Protein AF-A0A197JIH0-F1 (afdb_monomer_lite)

Radius of gyration: 22.2 Å; chains: 1; bounding box: 89×48×43 Å

Foldseek 3Di:
DDDDDDDPDDDPPPPDFAWDWAWEAEPDPPHTDTDTAGQQQFQQNVVVRCVVVVRQPDVVDPSHDPAKFKWKAFPVVRDIDTAARRHRVVLLVVLDDPPTPIHTYIYGDPCSVLRYPVNLDQCLDPVPDRNADFQWAWKWKPQAVQDIFIWTWTDDLVDIDTHHDGDGRPDPLKDKDADSHHQVVDPCSRRPGMMMIGDPDNVSSVSNVSNVSSSVVSNVVVVVVPPPDD

Structure (mmCIF, N/CA/C/O backbone):
data_AF-A0A197JIH0-F1
#
_entry.id   AF-A0A197JIH0-F1
#
loop_
_atom_site.group_PDB
_atom_site.id
_atom_site.type_symbol
_atom_site.label_atom_id
_atom_site.label_alt_id
_atom_site.label_comp_id
_atom_site.label_asym_id
_atom_site.label_entity_id
_atom_site.label_seq_id
_atom_site.pdbx_PDB_ins_code
_atom_site.Cartn_x
_atom_site.Cartn_y
_atom_site.Cartn_z
_atom_site.occupancy
_atom_site.B_iso_or_equiv
_atom_site.auth_seq_id
_atom_site.auth_comp_id
_atom_site.auth_asym_id
_atom_site.auth_atom_id
_atom_site.pdbx_PDB_model_num
ATOM 1 N N . MET A 1 1 ? -69.382 -23.945 10.040 1.00 39.28 1 MET A N 1
ATOM 2 C CA . MET A 1 1 ? -68.451 -23.090 9.271 1.00 39.28 1 MET A CA 1
ATOM 3 C C . MET A 1 1 ? -68.391 -21.755 10.000 1.00 39.28 1 MET A C 1
ATOM 5 O O . MET A 1 1 ? -69.452 -21.188 10.180 1.00 39.28 1 MET A O 1
ATOM 9 N N . SER A 1 2 ? -67.311 -21.200 10.535 1.00 40.97 2 SER A N 1
ATOM 10 C CA . SER A 1 2 ? -65.899 -21.559 10.725 1.00 40.97 2 SER A CA 1
ATOM 11 C C . SER A 1 2 ? -65.361 -20.553 11.769 1.00 40.97 2 SER A C 1
ATOM 13 O O . SER A 1 2 ? -65.839 -19.418 11.756 1.00 40.97 2 SER A O 1
ATOM 15 N N . PRO A 1 3 ? -64.395 -20.878 12.647 1.00 44.81 3 PRO A N 1
ATOM 16 C CA . PRO A 1 3 ? -63.709 -19.865 13.440 1.00 44.81 3 PRO A CA 1
ATOM 17 C C . PRO A 1 3 ? -62.508 -19.309 12.662 1.00 44.81 3 PRO A C 1
ATOM 19 O O . PRO A 1 3 ? -61.709 -20.056 12.097 1.00 44.81 3 PRO A O 1
ATOM 22 N N . THR A 1 4 ? -62.397 -17.986 12.619 1.00 46.03 4 THR A N 1
ATOM 23 C CA . THR A 1 4 ? -61.289 -17.228 12.033 1.00 46.03 4 THR A CA 1
ATOM 24 C C . THR A 1 4 ? -60.029 -17.380 12.885 1.00 46.03 4 THR A C 1
ATOM 26 O O . THR A 1 4 ? -59.914 -16.803 13.964 1.00 46.03 4 THR A O 1
ATOM 29 N N . GLY A 1 5 ? -59.071 -18.167 12.393 1.00 40.78 5 GLY A N 1
ATOM 30 C CA . GLY A 1 5 ? -57.722 -18.237 12.947 1.00 40.78 5 GLY A CA 1
ATOM 31 C C . GLY A 1 5 ? -56.914 -17.004 12.549 1.00 40.78 5 GLY A C 1
ATOM 32 O O . GLY A 1 5 ? -56.698 -16.754 11.366 1.00 40.78 5 GLY A O 1
ATOM 33 N N . VAL A 1 6 ? -56.467 -16.238 13.541 1.00 47.00 6 VAL A N 1
ATOM 34 C CA . VAL A 1 6 ? -55.436 -15.211 13.375 1.00 47.00 6 VAL A CA 1
ATOM 35 C C . VAL A 1 6 ? -54.084 -15.921 13.400 1.00 47.00 6 VAL A C 1
ATOM 37 O O . VAL A 1 6 ? -53.666 -16.430 14.437 1.00 47.00 6 VAL A O 1
ATOM 40 N N . THR A 1 7 ? -53.406 -15.981 12.257 1.00 46.16 7 THR A N 1
ATOM 41 C CA . THR A 1 7 ? -52.017 -16.446 12.177 1.00 46.16 7 THR A CA 1
ATOM 42 C C . THR A 1 7 ? -51.104 -15.355 12.750 1.00 46.16 7 THR A C 1
ATOM 44 O O . THR A 1 7 ? -51.171 -14.221 12.269 1.00 46.16 7 THR A O 1
ATOM 47 N N . PRO A 1 8 ? -50.240 -15.630 13.745 1.00 43.84 8 PRO A N 1
ATOM 48 C CA . PRO A 1 8 ? -49.256 -14.653 14.187 1.00 43.84 8 PRO A CA 1
ATOM 49 C C . PRO A 1 8 ? -48.245 -14.430 13.061 1.00 43.84 8 PRO A C 1
ATOM 51 O O . PRO A 1 8 ? -47.653 -15.384 12.552 1.00 43.84 8 PRO A O 1
ATOM 54 N N . GLY A 1 9 ? -48.067 -13.170 12.665 1.00 40.62 9 GLY A N 1
ATOM 55 C CA . GLY A 1 9 ? -47.043 -12.771 11.709 1.00 40.62 9 GLY A CA 1
ATOM 56 C C . GLY A 1 9 ? -45.668 -13.234 12.181 1.00 40.62 9 GLY A C 1
ATOM 57 O O . GLY A 1 9 ? -45.265 -12.962 13.312 1.00 40.62 9 GLY A O 1
ATOM 58 N N . ALA A 1 10 ? -44.959 -13.948 11.309 1.00 44.03 10 ALA A N 1
ATOM 59 C CA . ALA A 1 10 ? -43.568 -14.304 11.517 1.00 44.03 10 ALA A CA 1
ATOM 60 C C . ALA A 1 10 ? -42.756 -13.013 11.687 1.00 44.03 10 ALA A C 1
ATOM 62 O O . ALA A 1 10 ? -42.565 -12.251 10.738 1.00 44.03 10 ALA A O 1
ATOM 63 N N . ALA A 1 11 ? -42.309 -12.750 12.914 1.00 45.81 11 ALA A N 1
ATOM 64 C CA . ALA A 1 11 ? -41.328 -11.717 13.184 1.00 45.81 11 ALA A CA 1
ATOM 65 C C . ALA A 1 11 ? -40.059 -12.072 12.402 1.00 45.81 11 ALA A C 1
ATOM 67 O O . ALA A 1 11 ? -39.398 -13.072 12.685 1.00 45.81 11 ALA A O 1
ATOM 68 N N . ASN A 1 12 ? -39.756 -11.267 11.388 1.00 43.69 12 ASN A N 1
ATOM 69 C CA . ASN A 1 12 ? -38.539 -11.376 10.605 1.00 43.69 12 ASN A CA 1
ATOM 70 C C . ASN A 1 12 ? -37.370 -11.010 11.535 1.00 43.69 12 ASN A C 1
ATOM 72 O O . ASN A 1 12 ? -37.078 -9.832 11.745 1.00 43.69 12 ASN A O 1
ATOM 76 N N . GLN A 1 13 ? -36.767 -12.007 12.186 1.00 42.56 13 GLN A N 1
ATOM 77 C CA . GLN A 1 13 ? -35.567 -11.809 12.991 1.00 42.56 13 GLN A CA 1
ATOM 78 C C . GLN A 1 13 ? -34.431 -11.448 12.034 1.00 42.56 13 GLN A C 1
ATOM 80 O O . GLN A 1 13 ? -33.848 -12.315 11.387 1.00 42.56 13 GLN A O 1
ATOM 85 N N . ALA A 1 14 ? -34.133 -10.153 11.920 1.00 53.03 14 ALA A N 1
ATOM 86 C CA . ALA A 1 14 ? -32.902 -9.696 11.301 1.00 53.03 14 ALA A CA 1
ATOM 87 C C . ALA A 1 14 ? -31.741 -10.321 12.085 1.00 53.03 14 ALA A C 1
ATOM 89 O O . ALA A 1 14 ? -31.535 -10.004 13.256 1.00 53.03 14 ALA A O 1
ATOM 90 N N . ALA A 1 15 ? -31.035 -11.268 11.468 1.00 57.59 15 ALA A N 1
ATOM 91 C CA . ALA A 1 15 ? -29.896 -11.921 12.090 1.00 57.59 15 ALA A CA 1
ATOM 92 C C . ALA A 1 15 ? -28.874 -10.854 12.507 1.00 57.59 15 ALA A C 1
ATOM 94 O O . ALA A 1 15 ? -28.354 -10.122 11.663 1.00 57.59 15 ALA A O 1
ATOM 95 N N . THR A 1 16 ? -28.593 -10.751 13.807 1.00 61.97 16 THR A N 1
ATOM 96 C CA . THR A 1 16 ? -27.573 -9.842 14.334 1.00 61.97 16 THR A CA 1
ATOM 97 C C . THR A 1 16 ? -26.223 -10.230 13.737 1.00 61.97 16 THR A C 1
ATOM 99 O O . THR A 1 16 ? -25.640 -11.251 14.105 1.00 61.97 16 THR A O 1
ATOM 102 N N . GLN A 1 17 ? -25.726 -9.443 12.781 1.00 72.31 17 GLN A N 1
ATOM 103 C CA . GLN A 1 17 ? -24.418 -9.679 12.179 1.00 72.31 17 GLN A CA 1
ATOM 104 C C . GLN A 1 17 ? -23.330 -9.568 13.251 1.00 72.31 17 GLN A C 1
ATOM 106 O O . GLN A 1 17 ? -23.220 -8.563 13.955 1.00 72.31 17 GLN A O 1
ATOM 111 N N . ARG A 1 18 ? -22.510 -10.615 13.379 1.00 86.12 18 ARG A N 1
ATOM 112 C CA . ARG A 1 18 ? -21.391 -10.640 14.323 1.00 86.12 18 ARG A CA 1
ATOM 113 C C . ARG A 1 18 ? -20.317 -9.652 13.872 1.00 86.12 18 ARG A C 1
ATOM 115 O O . ARG A 1 18 ? -19.746 -9.811 12.796 1.00 86.12 18 ARG A O 1
ATOM 122 N N . LEU A 1 19 ? -20.019 -8.675 14.724 1.00 93.88 19 LEU A N 1
ATOM 123 C CA . LEU A 1 19 ? -18.910 -7.748 14.523 1.00 93.88 19 LEU A CA 1
ATOM 124 C C . LEU A 1 19 ? -17.578 -8.401 14.917 1.00 93.88 19 LEU A C 1
ATOM 126 O O . LEU A 1 19 ? -17.506 -9.166 15.883 1.00 93.88 19 LEU A O 1
ATOM 130 N N . VAL A 1 20 ? -16.519 -8.070 14.184 1.00 95.81 20 VAL A N 1
ATOM 131 C CA . VAL A 1 20 ? -15.152 -8.546 14.413 1.00 95.81 20 VAL A CA 1
ATOM 132 C C . VAL A 1 20 ? -14.297 -7.388 14.921 1.00 95.81 20 VAL A C 1
ATOM 134 O O . VAL A 1 20 ? -14.006 -6.442 14.186 1.00 95.81 20 VAL A O 1
ATOM 137 N N . ALA A 1 21 ? -13.885 -7.459 16.187 1.00 96.75 21 ALA A N 1
ATOM 138 C CA . ALA A 1 21 ? -12.964 -6.489 16.769 1.00 96.75 21 ALA A CA 1
ATOM 139 C C . ALA A 1 21 ? -11.577 -6.628 16.123 1.00 96.75 21 ALA A C 1
ATOM 141 O O . ALA A 1 21 ? -10.951 -7.683 16.201 1.00 96.75 21 ALA A O 1
ATOM 142 N N . THR A 1 22 ? -11.102 -5.559 15.492 1.00 96.75 22 THR A N 1
ATOM 143 C CA . THR A 1 22 ? -9.870 -5.542 14.695 1.00 96.75 22 THR A CA 1
ATOM 144 C C . THR A 1 22 ? -8.997 -4.369 15.110 1.00 96.75 22 THR A C 1
ATOM 146 O O . THR A 1 22 ? -9.483 -3.248 15.257 1.00 96.75 22 THR A O 1
ATOM 149 N N . ARG A 1 23 ? -7.697 -4.612 15.305 1.00 97.25 23 ARG A N 1
ATOM 150 C CA . ARG A 1 23 ? -6.720 -3.555 15.596 1.00 97.25 23 ARG A CA 1
ATOM 151 C C . ARG A 1 23 ? -6.246 -2.918 14.295 1.00 97.25 23 ARG A C 1
ATOM 153 O O . ARG A 1 23 ? -5.810 -3.629 13.394 1.00 97.25 23 ARG A O 1
ATOM 160 N N . ILE A 1 24 ? -6.294 -1.591 14.231 1.00 98.06 24 ILE A N 1
ATOM 161 C CA . ILE A 1 24 ? -5.665 -0.805 13.170 1.00 98.06 24 ILE A CA 1
ATOM 162 C C . ILE A 1 24 ? -4.630 0.111 13.816 1.00 98.06 24 ILE A C 1
ATOM 164 O O . ILE A 1 24 ? -4.953 0.927 14.683 1.00 98.06 24 ILE A O 1
ATOM 168 N N . TYR A 1 25 ? -3.384 -0.069 13.401 1.00 97.38 25 TYR A N 1
ATOM 169 C CA . TYR A 1 25 ? -2.215 0.641 13.900 1.00 97.38 25 TYR A CA 1
ATOM 170 C C . TYR A 1 25 ? -2.129 2.047 13.301 1.00 97.38 25 TYR A C 1
ATOM 172 O O . TYR A 1 25 ? -2.531 2.242 12.160 1.00 97.38 25 TYR A O 1
ATOM 180 N N . ILE A 1 26 ? -1.631 3.036 14.042 1.00 95.00 26 ILE A N 1
ATOM 181 C CA . ILE A 1 26 ? -1.607 4.447 13.632 1.00 95.00 26 ILE A CA 1
ATOM 182 C C . ILE A 1 26 ? -0.159 4.887 13.413 1.00 95.00 26 ILE A C 1
ATOM 184 O O . ILE A 1 26 ? 0.615 4.974 14.363 1.00 95.00 26 ILE A O 1
ATOM 188 N N . GLN A 1 27 ? 0.195 5.179 12.156 1.00 89.69 27 GLN A N 1
ATOM 189 C CA . GLN A 1 27 ? 1.530 5.544 11.640 1.00 89.69 27 GLN A CA 1
ATOM 190 C C . GLN A 1 27 ? 2.637 4.492 11.827 1.00 89.69 27 GLN A C 1
ATOM 192 O O . GLN A 1 27 ? 3.423 4.263 10.911 1.00 89.69 27 GLN A O 1
ATOM 197 N N . THR A 1 28 ? 2.698 3.860 12.994 1.00 86.19 28 THR A N 1
ATOM 198 C CA . THR A 1 28 ? 3.703 2.890 13.433 1.00 86.19 28 THR A CA 1
ATOM 199 C C . THR A 1 28 ? 3.016 1.636 13.964 1.00 86.19 28 THR A C 1
ATOM 201 O O . THR A 1 28 ? 1.817 1.647 14.219 1.00 86.19 28 THR A O 1
ATOM 204 N N . GLU A 1 29 ? 3.770 0.567 14.205 1.00 85.31 29 GLU A N 1
ATOM 205 C CA . GLU A 1 29 ? 3.251 -0.693 14.762 1.00 85.31 29 GLU A CA 1
ATOM 206 C C . GLU A 1 29 ? 3.031 -0.660 16.292 1.00 85.31 29 GLU A C 1
ATOM 208 O O . GLU A 1 29 ? 2.887 -1.711 16.916 1.00 85.31 29 GLU A O 1
ATOM 213 N N . ILE A 1 30 ? 3.031 0.526 16.915 1.00 87.25 30 ILE A N 1
ATOM 214 C CA . ILE A 1 30 ? 2.984 0.690 18.378 1.00 87.25 30 ILE A CA 1
ATOM 215 C C . ILE A 1 30 ? 1.601 1.158 18.838 1.00 87.25 30 ILE A C 1
ATOM 217 O O . ILE A 1 30 ? 0.953 0.479 19.633 1.00 87.25 30 ILE A O 1
ATOM 221 N N . ASP A 1 31 ? 1.148 2.313 18.348 1.00 92.81 31 ASP A N 1
ATOM 222 C CA . ASP A 1 31 ? -0.168 2.858 18.689 1.00 92.81 31 ASP A CA 1
ATOM 223 C C . ASP A 1 31 ? -1.239 2.246 17.783 1.00 92.81 31 ASP A C 1
ATOM 225 O O . ASP A 1 31 ? -1.023 2.067 16.585 1.00 92.81 31 ASP A O 1
ATOM 229 N N . PHE A 1 32 ? -2.400 1.914 18.341 1.00 96.62 32 PHE A N 1
ATOM 230 C CA . PHE A 1 32 ? -3.515 1.357 17.584 1.00 96.62 32 PHE A CA 1
ATOM 231 C C . PHE A 1 32 ? -4.858 1.744 18.194 1.00 96.62 32 PHE A C 1
ATOM 233 O O . PHE A 1 32 ? -5.004 1.950 19.400 1.00 96.62 32 PHE A O 1
ATOM 240 N N . LYS A 1 33 ? -5.892 1.751 17.353 1.00 96.81 33 LYS A N 1
ATOM 241 C CA . LYS A 1 33 ? -7.288 1.747 17.798 1.00 96.81 33 LYS A CA 1
ATOM 242 C C . LYS A 1 33 ? -7.930 0.422 17.408 1.00 96.81 33 LYS A C 1
ATOM 244 O O . LYS A 1 33 ? -7.637 -0.144 16.357 1.00 96.81 33 LYS A O 1
ATOM 249 N N . SER A 1 34 ? -8.806 -0.085 18.269 1.00 97.12 34 SER A N 1
ATOM 250 C CA . SER A 1 34 ? -9.644 -1.240 17.933 1.00 97.12 34 SER A CA 1
ATOM 251 C C . SER A 1 34 ? -10.947 -0.746 17.322 1.00 97.12 34 SER A C 1
ATOM 253 O O . SER A 1 34 ? -11.591 0.118 17.909 1.00 97.12 34 SER A O 1
ATOM 255 N N . VAL A 1 35 ? -11.336 -1.283 16.172 1.00 97.44 35 VAL A N 1
ATOM 256 C CA . VAL A 1 35 ? -12.606 -0.997 15.489 1.00 97.44 35 VAL A CA 1
ATOM 257 C C . VAL A 1 35 ? -13.432 -2.277 15.382 1.00 97.44 35 VAL A C 1
ATOM 259 O O . VAL A 1 35 ? -12.874 -3.372 15.363 1.00 97.44 35 VAL A O 1
ATOM 262 N N . ASN A 1 36 ? -14.757 -2.157 15.338 1.00 97.44 36 ASN A N 1
ATOM 263 C CA . ASN A 1 36 ? -15.659 -3.304 15.227 1.00 97.44 36 ASN A CA 1
ATOM 264 C C . ASN A 1 36 ? -16.162 -3.397 13.787 1.00 97.44 36 ASN A C 1
ATOM 266 O O . ASN A 1 36 ? -17.006 -2.605 13.382 1.00 97.44 36 ASN A O 1
ATOM 270 N N . LEU A 1 37 ? -15.629 -4.349 13.025 1.00 97.56 37 LEU A N 1
ATOM 271 C CA . LEU A 1 37 ? -15.927 -4.499 11.604 1.00 97.56 37 LEU A CA 1
ATOM 272 C C . LEU A 1 37 ? -17.118 -5.434 11.393 1.00 97.56 37 LEU A C 1
ATOM 274 O O . LEU A 1 37 ? -17.128 -6.559 11.896 1.00 97.56 37 LEU A O 1
ATOM 278 N N . ALA A 1 38 ? -18.104 -4.985 10.625 1.00 96.81 38 ALA A N 1
ATOM 279 C CA . ALA A 1 38 ? -19.124 -5.848 10.047 1.00 96.81 38 ALA A CA 1
ATOM 280 C C . ALA A 1 38 ? -18.541 -6.632 8.851 1.00 96.81 38 ALA A C 1
ATOM 282 O O . ALA A 1 38 ? -17.513 -6.227 8.297 1.00 96.81 38 ALA A O 1
ATOM 283 N N . PRO A 1 39 ? -19.183 -7.731 8.404 1.00 95.56 39 PRO A N 1
ATOM 284 C CA . PRO A 1 39 ? -18.715 -8.531 7.266 1.00 95.56 39 PRO A CA 1
ATOM 285 C C . PRO A 1 39 ? -18.441 -7.744 5.977 1.00 95.56 39 PRO A C 1
ATOM 287 O O . PRO A 1 39 ? -17.606 -8.165 5.188 1.00 95.56 39 PRO A O 1
ATOM 290 N N . ASN A 1 40 ? -19.126 -6.617 5.774 1.00 95.56 40 ASN A N 1
ATOM 291 C CA . ASN A 1 40 ? -19.002 -5.734 4.615 1.00 95.56 40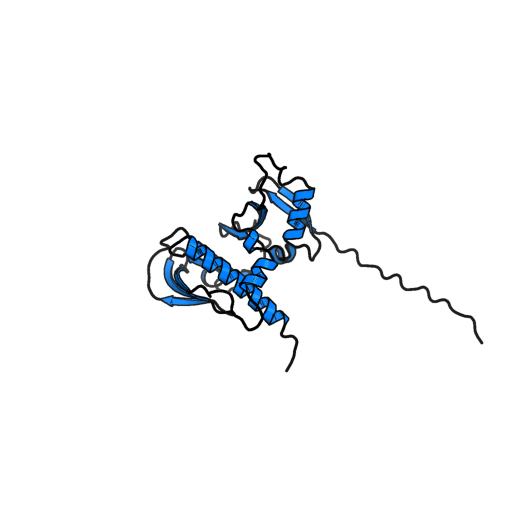 ASN A CA 1
ATOM 292 C C . ASN A 1 40 ? -18.315 -4.392 4.932 1.00 95.56 40 ASN A C 1
ATOM 294 O O . ASN A 1 40 ? -18.340 -3.504 4.084 1.00 95.56 40 ASN A O 1
ATOM 298 N N . SER A 1 41 ? -17.730 -4.217 6.124 1.00 97.69 41 SER A N 1
ATOM 299 C CA . SER A 1 41 ? -17.046 -2.969 6.475 1.00 97.69 41 SER A CA 1
ATOM 300 C C . SER A 1 41 ? -15.853 -2.721 5.557 1.00 97.69 41 SER A C 1
ATOM 302 O O . SER A 1 41 ? -14.915 -3.523 5.471 1.00 97.69 41 SER A O 1
ATOM 304 N N . THR A 1 42 ? -15.903 -1.580 4.886 1.00 98.38 42 THR A N 1
ATOM 305 C CA . THR A 1 42 ? -14.901 -1.126 3.932 1.00 98.38 42 THR A CA 1
ATOM 306 C C . THR A 1 42 ? -13.744 -0.399 4.619 1.00 98.38 42 THR A C 1
ATOM 308 O O . THR A 1 42 ? -13.798 -0.064 5.807 1.00 98.38 42 THR A O 1
ATOM 311 N N . ALA A 1 43 ? -12.680 -0.122 3.865 1.00 98.06 43 ALA A N 1
ATOM 312 C CA . ALA A 1 43 ? -11.588 0.726 4.326 1.00 98.06 43 ALA A CA 1
ATOM 313 C C . ALA A 1 43 ? -12.074 2.136 4.706 1.00 98.06 43 ALA A C 1
ATOM 315 O O . ALA A 1 43 ? -11.602 2.697 5.696 1.00 98.06 43 ALA A O 1
ATOM 316 N N . LEU A 1 44 ? -13.043 2.692 3.970 1.00 97.44 44 LEU A N 1
ATOM 317 C CA . LEU A 1 44 ? -13.627 3.993 4.290 1.00 97.44 44 LEU A CA 1
ATOM 318 C C . LEU A 1 44 ? -14.416 3.964 5.607 1.00 97.44 44 LEU A C 1
ATOM 320 O O . LEU A 1 44 ? -14.242 4.858 6.434 1.00 97.44 44 LEU A O 1
ATOM 324 N N . ASP A 1 45 ? -15.210 2.916 5.846 1.00 98.12 45 ASP A N 1
ATOM 325 C CA . ASP A 1 45 ? -15.948 2.761 7.109 1.00 98.12 45 ASP A CA 1
ATOM 326 C C . ASP A 1 45 ? -14.991 2.723 8.303 1.00 98.12 45 ASP A C 1
ATOM 328 O O . ASP A 1 45 ? -15.195 3.400 9.310 1.00 98.12 45 ASP A O 1
ATOM 332 N N . ALA A 1 46 ? -13.898 1.969 8.179 1.00 98.06 46 ALA A N 1
ATOM 333 C CA . ALA A 1 46 ? -12.893 1.896 9.226 1.00 98.06 46 ALA A CA 1
ATOM 334 C C . ALA A 1 46 ? -12.163 3.230 9.442 1.00 98.06 46 ALA A C 1
ATOM 336 O O . ALA A 1 46 ? -11.886 3.571 10.590 1.00 98.06 46 ALA A O 1
ATOM 337 N N . LEU A 1 47 ? -11.890 4.015 8.390 1.00 96.94 47 LEU A N 1
ATOM 338 C CA . LEU A 1 47 ? -11.349 5.373 8.541 1.00 96.94 47 LEU A CA 1
ATOM 339 C C . LEU A 1 47 ? -12.295 6.268 9.355 1.00 96.94 47 LEU A C 1
ATOM 341 O O . LEU A 1 47 ? -11.829 6.981 10.244 1.00 96.94 47 LEU A O 1
ATOM 345 N N . HIS A 1 48 ? -13.607 6.199 9.115 1.00 96.62 48 HIS A N 1
ATOM 346 C CA . HIS A 1 48 ? -14.589 6.938 9.914 1.00 96.62 48 HIS A CA 1
ATOM 347 C C . HIS A 1 48 ? -14.610 6.467 11.375 1.00 96.62 48 HIS A C 1
ATOM 349 O O . HIS A 1 48 ? -14.529 7.294 12.281 1.00 96.62 48 HIS A O 1
ATOM 355 N N . MET A 1 49 ? -14.592 5.153 11.624 1.00 97.69 49 MET A N 1
ATOM 356 C CA . MET A 1 49 ? -14.514 4.610 12.990 1.00 97.69 49 MET A CA 1
ATOM 357 C C . MET A 1 49 ? -13.236 5.045 13.725 1.00 97.69 49 MET A C 1
ATOM 359 O O . MET A 1 49 ? -13.246 5.237 14.941 1.00 97.69 49 MET A O 1
ATOM 363 N N . LEU A 1 50 ? -12.112 5.180 13.014 1.00 96.56 50 LEU A N 1
ATOM 364 C CA . LEU A 1 50 ? -10.863 5.699 13.574 1.00 96.56 50 LEU A CA 1
ATOM 365 C C . LEU A 1 50 ? -10.966 7.191 13.908 1.00 96.56 50 LEU A C 1
ATOM 367 O O . LEU A 1 50 ? -10.527 7.601 14.987 1.00 96.56 50 LEU A O 1
ATOM 371 N N . GLN A 1 51 ? -11.580 7.982 13.025 1.00 93.88 51 GLN A N 1
ATOM 372 C CA . GLN A 1 51 ? -11.841 9.404 13.253 1.00 93.88 51 GLN A CA 1
ATOM 373 C C . GLN A 1 51 ? -12.728 9.618 14.488 1.00 93.88 51 GLN A C 1
ATOM 375 O O . GLN A 1 51 ? -12.377 10.411 15.360 1.00 93.88 51 GLN A O 1
ATOM 380 N N . GLU A 1 52 ? -13.823 8.864 14.620 1.00 94.12 52 GLU A N 1
ATOM 381 C CA . GLU A 1 52 ? -14.723 8.897 15.787 1.00 94.12 52 GLU A CA 1
ATOM 382 C C . GLU A 1 52 ? -14.006 8.544 17.099 1.00 94.12 52 GLU A C 1
ATOM 384 O O . GLU A 1 52 ? -14.372 9.016 18.173 1.00 94.12 52 GLU A O 1
ATOM 389 N N . ARG A 1 53 ? -12.941 7.739 17.017 1.00 93.94 53 ARG A N 1
ATOM 390 C CA . ARG A 1 53 ? -12.083 7.356 18.151 1.00 93.94 53 ARG A CA 1
ATOM 391 C C . ARG A 1 53 ? -10.910 8.315 18.379 1.00 93.94 53 ARG A C 1
ATOM 393 O O . ARG A 1 53 ? -10.003 7.987 19.152 1.00 93.94 53 ARG A O 1
ATOM 400 N N . GLY A 1 54 ? -10.902 9.467 17.707 1.00 91.44 54 GLY A N 1
ATOM 401 C CA . GLY A 1 54 ? -9.897 10.516 17.870 1.00 91.44 54 GLY A CA 1
ATOM 402 C C . GLY A 1 54 ? -8.502 10.125 17.379 1.00 91.44 54 GLY A C 1
ATOM 403 O O . GLY A 1 54 ? -7.511 10.574 17.950 1.00 91.44 54 GLY A O 1
ATOM 404 N N . ALA A 1 55 ? -8.393 9.259 16.366 1.00 91.56 55 ALA A N 1
ATOM 405 C CA . ALA A 1 55 ? -7.097 8.772 15.888 1.00 91.56 55 ALA A CA 1
ATOM 406 C C . ALA A 1 55 ? -6.254 9.829 15.144 1.00 91.56 55 ALA A C 1
ATOM 408 O O . ALA A 1 55 ? -5.038 9.673 15.065 1.00 91.56 55 ALA A O 1
ATOM 409 N N . PHE A 1 56 ? -6.870 10.880 14.588 1.00 90.38 56 PHE A N 1
ATOM 410 C CA . PHE A 1 56 ? -6.246 11.729 13.559 1.00 90.38 56 PHE A CA 1
ATOM 411 C C . PHE A 1 56 ? -5.917 13.162 13.997 1.00 90.38 56 PHE A C 1
ATOM 413 O O . PHE A 1 56 ? -5.517 13.965 13.160 1.00 90.38 56 PHE A O 1
ATOM 420 N N . GLY A 1 57 ? -6.060 13.497 15.283 1.00 83.00 57 GLY A N 1
ATOM 421 C CA . GLY A 1 57 ? -5.904 14.879 15.753 1.00 83.00 57 GLY A CA 1
ATOM 422 C C . GLY A 1 57 ? -6.957 15.829 15.161 1.00 83.00 57 GLY A C 1
ATOM 423 O O . GLY A 1 57 ? -7.821 15.430 14.379 1.00 83.00 57 GLY A O 1
ATOM 424 N N . GLN A 1 58 ? -6.918 17.101 15.554 1.00 84.56 58 GLN A N 1
ATOM 425 C CA . GLN A 1 58 ? -7.782 18.152 14.995 1.00 84.56 58 GLN A CA 1
ATOM 426 C C . GLN A 1 58 ? -6.967 19.115 14.121 1.00 84.56 58 GLN A C 1
ATOM 428 O O . GLN A 1 58 ? -5.755 19.199 14.316 1.00 84.56 58 GLN A O 1
ATOM 433 N N . PRO A 1 59 ? -7.581 19.868 13.187 1.00 82.62 59 PRO A N 1
ATOM 434 C CA . PRO A 1 59 ? -6.871 20.901 12.434 1.00 82.62 59 PRO A CA 1
ATOM 435 C C . PRO A 1 59 ? -6.065 21.826 13.363 1.00 82.62 59 PRO A C 1
ATOM 437 O O . PRO A 1 59 ? -6.619 22.415 14.287 1.00 82.62 59 PRO A O 1
ATOM 440 N N . GLY A 1 60 ? -4.753 21.921 13.130 1.00 79.75 60 GLY A N 1
ATOM 441 C CA . GLY A 1 60 ? -3.808 22.639 13.999 1.00 79.75 60 GLY A CA 1
ATOM 442 C C . GLY A 1 60 ? -2.958 21.741 14.910 1.00 79.75 60 GLY A C 1
ATOM 443 O O . GLY A 1 60 ? -1.934 22.197 15.412 1.00 79.75 60 GLY A O 1
ATOM 444 N N . ASP A 1 61 ? -3.319 20.466 15.079 1.00 81.19 61 ASP A N 1
ATOM 445 C CA . ASP A 1 61 ? -2.460 19.436 15.677 1.00 81.19 61 ASP A CA 1
ATOM 446 C C . ASP A 1 61 ? -1.402 18.977 14.657 1.00 81.19 61 ASP A C 1
ATOM 448 O O . ASP A 1 61 ? -1.706 18.770 13.482 1.00 81.19 61 ASP A O 1
ATOM 452 N N . GLY A 1 62 ? -0.164 18.746 15.100 1.00 76.00 62 GLY A N 1
ATOM 453 C CA . GLY A 1 62 ? 0.892 18.151 14.272 1.00 76.00 62 GLY A CA 1
ATOM 454 C C . GLY A 1 62 ? 0.587 16.719 13.811 1.00 76.00 62 GLY A C 1
ATOM 455 O O . GLY A 1 62 ? 1.230 16.229 12.887 1.00 76.00 62 GLY A O 1
ATOM 456 N N . ARG A 1 63 ? -0.394 16.048 14.429 1.00 73.00 63 ARG A N 1
ATOM 457 C CA . ARG A 1 63 ? -0.911 14.738 13.997 1.00 73.00 63 ARG A CA 1
ATOM 458 C C . ARG A 1 63 ? -1.991 14.831 12.918 1.00 73.00 63 ARG A C 1
ATOM 460 O O . ARG A 1 63 ? -2.358 13.799 12.363 1.00 73.00 63 ARG A O 1
ATOM 467 N N . TYR A 1 64 ? -2.515 16.022 12.626 1.00 82.12 64 TYR A N 1
ATOM 468 C CA . TYR A 1 64 ? -3.579 16.183 11.644 1.00 82.12 64 TYR A CA 1
ATOM 469 C C . TYR A 1 64 ? -3.069 16.015 10.215 1.00 82.12 64 TYR A C 1
ATOM 471 O O . TYR A 1 64 ? -2.132 16.680 9.774 1.00 82.12 64 TYR A O 1
ATOM 479 N N . HIS A 1 65 ? -3.750 15.151 9.467 1.00 81.69 65 HIS A N 1
ATOM 480 C CA . HIS A 1 65 ? -3.551 14.970 8.037 1.00 81.69 65 HIS A CA 1
ATOM 481 C C . HIS A 1 65 ? -4.910 14.844 7.349 1.00 81.69 65 HIS A C 1
ATOM 483 O O . HIS A 1 65 ? -5.822 14.203 7.863 1.00 81.69 65 HIS A O 1
ATOM 489 N N . ASP A 1 66 ? -5.030 15.405 6.150 1.00 85.00 66 ASP A N 1
ATOM 490 C CA . ASP A 1 66 ? -6.232 15.337 5.309 1.00 85.00 66 ASP A CA 1
ATOM 491 C C . ASP A 1 66 ? -6.299 14.053 4.457 1.00 85.00 66 ASP A C 1
ATOM 493 O O . ASP A 1 66 ? -7.261 13.829 3.726 1.00 85.00 66 ASP A O 1
ATOM 497 N N . ARG A 1 67 ? -5.266 13.201 4.529 1.00 91.38 67 ARG A N 1
ATOM 498 C CA . ARG A 1 67 ? -5.046 12.062 3.618 1.00 91.38 67 ARG A CA 1
ATOM 499 C C . ARG A 1 67 ? -4.739 10.743 4.323 1.00 91.38 67 ARG A C 1
ATOM 501 O O . ARG A 1 67 ? -3.913 9.949 3.862 1.00 91.38 67 ARG A O 1
ATOM 508 N N . TRP A 1 68 ? -5.389 10.499 5.454 1.00 95.31 68 TRP A N 1
ATOM 509 C CA . TRP A 1 68 ? -5.301 9.210 6.134 1.00 95.31 68 TRP A CA 1
ATOM 510 C C . TRP A 1 68 ? -5.798 8.072 5.243 1.00 95.31 68 TRP A C 1
ATOM 512 O O . TRP A 1 68 ? -6.820 8.177 4.564 1.00 95.31 68 TRP A O 1
ATOM 522 N N . THR A 1 69 ? -5.023 6.993 5.222 1.00 97.31 69 THR A N 1
ATOM 523 C CA . THR A 1 69 ? -5.238 5.829 4.364 1.00 97.31 69 THR A CA 1
ATOM 524 C C . THR A 1 69 ? -4.908 4.572 5.145 1.00 97.31 69 THR A C 1
ATOM 526 O O . THR A 1 69 ? -3.890 4.532 5.837 1.00 97.31 69 THR A O 1
ATOM 529 N N . ILE A 1 70 ? -5.738 3.539 5.017 1.00 98.12 70 ILE A N 1
ATOM 530 C CA . ILE A 1 70 ? -5.451 2.216 5.575 1.00 98.12 70 ILE A CA 1
ATOM 531 C C . ILE A 1 70 ? -4.546 1.466 4.603 1.00 98.12 70 ILE A C 1
ATOM 533 O O . ILE A 1 70 ? -4.803 1.434 3.404 1.00 98.12 70 ILE A O 1
ATOM 537 N N . PHE A 1 71 ? -3.499 0.851 5.130 1.00 97.75 71 PHE A N 1
ATOM 538 C CA . PHE A 1 71 ? -2.574 -0.015 4.425 1.00 97.75 71 PHE A CA 1
ATOM 539 C C . PHE A 1 71 ? -2.660 -1.427 4.988 1.00 97.75 71 PHE A C 1
ATOM 541 O O . PHE A 1 71 ? -2.785 -1.623 6.196 1.00 97.75 71 PHE A O 1
ATOM 548 N N . GLU A 1 72 ? -2.520 -2.403 4.104 1.00 96.12 72 GLU A N 1
ATOM 549 C CA . GLU A 1 72 ? -2.101 -3.748 4.465 1.00 96.12 72 GLU A CA 1
ATOM 550 C C . GLU A 1 72 ? -0.574 -3.745 4.484 1.00 96.12 72 GLU A C 1
ATOM 552 O O . GLU A 1 72 ? 0.048 -3.327 3.505 1.00 96.12 72 GLU A O 1
ATOM 557 N N . TYR A 1 73 ? 0.016 -4.212 5.579 1.00 94.06 73 TYR A N 1
ATOM 558 C CA . TYR A 1 73 ? 1.452 -4.406 5.724 1.00 94.06 73 TYR A CA 1
ATOM 559 C C . TYR A 1 73 ? 1.757 -5.888 5.920 1.00 94.06 73 TYR A C 1
ATOM 561 O O . TYR A 1 73 ? 1.274 -6.509 6.871 1.00 94.06 73 TYR A O 1
ATOM 569 N N . SER A 1 74 ? 2.580 -6.443 5.030 1.00 90.25 74 SER A N 1
ATOM 570 C CA . SER A 1 74 ? 3.112 -7.790 5.167 1.00 90.25 74 SER A CA 1
ATOM 571 C C . SER A 1 74 ? 4.546 -7.743 5.672 1.00 90.25 74 SER A C 1
ATOM 573 O O . SER A 1 74 ? 5.470 -7.369 4.948 1.00 90.25 74 SER A O 1
ATOM 575 N N . LYS A 1 75 ? 4.724 -8.146 6.932 1.00 87.50 75 LYS A N 1
ATOM 576 C CA . LYS A 1 75 ? 6.009 -8.078 7.633 1.00 87.50 75 LYS A CA 1
ATOM 577 C C . LYS A 1 75 ? 7.043 -9.054 7.084 1.00 87.50 75 LYS A C 1
ATOM 579 O O . LYS A 1 75 ? 8.217 -8.718 7.015 1.00 87.50 75 LYS A O 1
ATOM 584 N N . GLU A 1 76 ? 6.610 -10.240 6.668 1.00 86.75 76 GLU A N 1
ATOM 585 C CA . GLU A 1 76 ? 7.493 -11.254 6.078 1.00 86.75 76 GLU A CA 1
ATOM 586 C C . GLU A 1 76 ? 8.160 -10.750 4.793 1.00 86.75 76 GLU A C 1
ATOM 588 O O . GLU A 1 76 ? 9.366 -10.905 4.616 1.00 86.75 76 GLU A O 1
ATOM 593 N N . PHE A 1 77 ? 7.383 -10.098 3.924 1.00 82.12 77 PHE A N 1
ATOM 594 C CA . PHE A 1 77 ? 7.866 -9.602 2.634 1.00 82.12 77 PHE A CA 1
ATOM 595 C C . PHE A 1 77 ? 8.332 -8.143 2.675 1.00 82.12 77 PHE A C 1
ATOM 597 O O . PHE A 1 77 ? 8.838 -7.647 1.671 1.00 82.12 77 PHE A O 1
ATOM 604 N N . LEU A 1 78 ? 8.159 -7.456 3.811 1.00 84.38 78 LEU A N 1
ATOM 605 C CA . LEU A 1 78 ? 8.437 -6.027 3.991 1.00 84.38 78 LEU A CA 1
ATOM 606 C C . LEU A 1 78 ? 7.753 -5.147 2.931 1.00 84.38 78 LEU A C 1
ATOM 608 O O . LEU A 1 78 ? 8.301 -4.134 2.497 1.00 84.38 78 LEU A O 1
ATOM 612 N N . ILE A 1 79 ? 6.545 -5.537 2.521 1.00 88.62 79 ILE A N 1
ATOM 613 C CA . ILE A 1 79 ? 5.730 -4.795 1.556 1.00 88.62 79 ILE A CA 1
ATOM 614 C C . ILE A 1 79 ? 4.490 -4.229 2.228 1.00 88.62 79 ILE A C 1
ATOM 616 O O . ILE A 1 79 ? 3.933 -4.809 3.160 1.00 88.62 79 ILE A O 1
ATOM 620 N N . GLU A 1 80 ? 4.008 -3.124 1.687 1.00 93.56 80 GLU A N 1
ATOM 621 C CA . GLU A 1 80 ? 2.731 -2.534 2.051 1.00 93.56 80 GLU A CA 1
ATOM 622 C C . GLU A 1 80 ? 1.985 -2.074 0.806 1.00 93.56 80 GLU A C 1
ATOM 624 O O . GLU A 1 80 ? 2.589 -1.728 -0.213 1.00 93.56 80 GLU A O 1
ATOM 629 N N . ARG A 1 81 ? 0.659 -2.029 0.898 1.00 94.94 81 ARG A N 1
ATOM 630 C CA . ARG A 1 81 ? -0.176 -1.397 -0.123 1.00 94.94 81 ARG A CA 1
ATOM 631 C C . ARG A 1 81 ? -1.305 -0.606 0.525 1.00 94.94 81 ARG A C 1
ATOM 633 O O . ARG A 1 81 ? -1.868 -1.074 1.515 1.00 94.94 81 ARG A O 1
ATOM 640 N N . PRO A 1 82 ? -1.674 0.557 -0.029 1.00 97.06 82 PRO A N 1
ATOM 641 C CA . PRO A 1 82 ? -2.875 1.243 0.406 1.00 97.06 82 PRO A CA 1
ATOM 642 C C . PRO A 1 82 ? -4.114 0.456 -0.034 1.00 97.06 82 PRO A C 1
ATOM 644 O O . PRO A 1 82 ? -4.157 -0.087 -1.145 1.00 97.06 82 PRO A O 1
ATOM 647 N N . LEU A 1 83 ? -5.122 0.414 0.828 1.00 97.44 83 LEU A N 1
ATOM 648 C CA . LEU A 1 83 ? -6.449 -0.090 0.506 1.00 97.44 83 LEU A CA 1
ATOM 649 C C . LEU A 1 83 ? -7.246 1.017 -0.184 1.00 97.44 83 LEU A C 1
ATOM 651 O O . LEU A 1 83 ? -7.166 2.190 0.181 1.00 97.44 83 LEU A O 1
ATOM 655 N N . ARG A 1 84 ? -8.035 0.625 -1.178 1.00 95.00 84 ARG A N 1
ATOM 656 C CA . ARG A 1 84 ? -9.052 1.474 -1.797 1.00 95.00 84 ARG A CA 1
ATOM 657 C C . ARG A 1 84 ? -10.239 1.607 -0.859 1.00 95.00 84 ARG A C 1
ATOM 659 O O . ARG A 1 84 ? -10.547 0.677 -0.118 1.00 95.00 84 ARG A O 1
ATOM 666 N N . ASP A 1 85 ? -10.943 2.729 -0.954 1.00 96.12 85 ASP A N 1
ATOM 667 C CA . ASP A 1 85 ? -12.034 3.083 -0.035 1.00 96.12 85 ASP A CA 1
ATOM 668 C C . ASP A 1 85 ? -13.123 2.016 0.055 1.00 96.12 85 ASP A C 1
ATOM 670 O O . ASP A 1 85 ? -13.718 1.830 1.108 1.00 96.12 85 ASP A O 1
ATOM 674 N N . PHE A 1 86 ? -13.339 1.295 -1.042 1.00 95.06 86 PHE A N 1
ATOM 675 C CA . PHE A 1 86 ? -14.361 0.266 -1.202 1.00 95.06 86 PHE A CA 1
ATOM 676 C C . PHE A 1 86 ? -13.864 -1.165 -0.938 1.00 95.06 86 PHE A C 1
ATOM 678 O O . PHE A 1 86 ? -14.635 -2.110 -1.090 1.00 95.06 86 PHE A O 1
ATOM 685 N N . GLU A 1 87 ? -12.590 -1.374 -0.590 1.00 96.06 87 GLU A N 1
ATOM 686 C CA . GLU A 1 87 ? -12.107 -2.711 -0.226 1.00 96.06 87 GLU A CA 1
ATOM 687 C C . GLU A 1 87 ? -12.639 -3.119 1.151 1.00 96.06 87 GLU A C 1
ATOM 689 O O . GLU A 1 87 ? -12.514 -2.368 2.117 1.00 96.06 87 GLU A O 1
ATOM 694 N N . VAL A 1 88 ? -13.200 -4.328 1.249 1.00 97.44 88 VAL A N 1
ATOM 695 C CA . VAL A 1 88 ? -13.683 -4.908 2.509 1.00 97.44 88 VAL A CA 1
ATOM 696 C C . VAL A 1 88 ? -12.493 -5.418 3.319 1.00 97.44 88 VAL A C 1
ATOM 698 O O . VAL A 1 88 ? -11.767 -6.313 2.884 1.00 97.44 88 VAL A O 1
ATOM 701 N N . ILE A 1 89 ? -12.292 -4.869 4.518 1.00 97.56 89 ILE A N 1
ATOM 702 C CA . ILE A 1 89 ? -11.100 -5.156 5.335 1.00 97.56 89 ILE A CA 1
ATOM 703 C C . ILE A 1 89 ? -11.027 -6.634 5.714 1.00 97.56 89 ILE A C 1
ATOM 705 O O . ILE A 1 89 ? -9.962 -7.243 5.626 1.00 97.56 89 ILE A O 1
ATOM 709 N N . LEU A 1 90 ? -12.158 -7.226 6.108 1.00 96.12 90 LEU A N 1
ATOM 710 C CA . LEU A 1 90 ? -12.192 -8.631 6.504 1.00 96.12 90 LEU A CA 1
ATOM 711 C C . LEU A 1 90 ? -11.883 -9.569 5.332 1.00 96.12 90 LEU A C 1
ATOM 713 O O . LEU A 1 90 ? -11.303 -10.626 5.558 1.00 96.12 90 LEU A O 1
ATOM 717 N N . ASP A 1 91 ? -12.198 -9.186 4.093 1.00 95.75 91 ASP A N 1
ATOM 718 C CA . ASP A 1 91 ? -11.826 -9.973 2.914 1.00 95.75 91 ASP A CA 1
ATOM 719 C C . ASP A 1 91 ? -10.329 -9.885 2.622 1.00 95.75 91 ASP A C 1
ATOM 721 O O . ASP A 1 91 ? -9.718 -10.899 2.297 1.00 95.75 91 ASP A O 1
ATOM 725 N N . VAL A 1 92 ? -9.710 -8.720 2.836 1.00 94.75 92 VAL A N 1
ATOM 726 C CA . VAL A 1 92 ? -8.245 -8.594 2.781 1.00 94.75 92 VAL A CA 1
ATOM 727 C C . VAL A 1 92 ? -7.595 -9.488 3.841 1.00 94.75 92 VAL A C 1
ATOM 729 O O . VAL A 1 92 ? -6.720 -10.286 3.514 1.00 94.75 92 VAL A O 1
ATOM 732 N N . MET A 1 93 ? -8.064 -9.435 5.090 1.00 94.88 93 MET A N 1
ATOM 733 C CA . MET A 1 93 ? -7.507 -10.237 6.188 1.00 94.88 93 MET A CA 1
ATOM 734 C C . MET A 1 93 ? -7.676 -11.748 5.988 1.00 94.88 93 MET A C 1
ATOM 736 O O . MET A 1 93 ? -6.831 -12.514 6.438 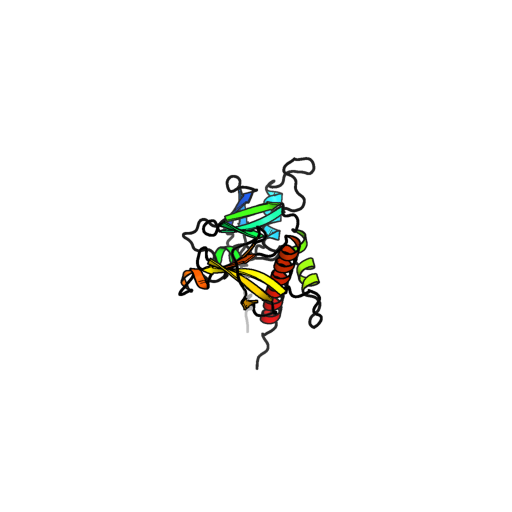1.00 94.88 93 MET A O 1
ATOM 740 N N . LYS A 1 94 ? -8.730 -12.204 5.297 1.00 92.88 94 LYS A N 1
ATOM 741 C CA . LYS A 1 94 ? -8.919 -13.633 4.969 1.00 92.88 94 LYS A CA 1
ATOM 742 C C . LYS A 1 94 ? -7.816 -14.201 4.069 1.00 92.88 94 LYS A C 1
ATOM 744 O O . LYS A 1 94 ? -7.649 -15.419 4.038 1.00 92.88 94 LYS A O 1
ATOM 749 N N . THR A 1 95 ? -7.097 -13.343 3.342 1.00 90.25 95 THR A N 1
ATOM 750 C CA . THR A 1 95 ? -5.952 -13.741 2.503 1.00 90.25 95 THR A CA 1
ATOM 751 C C . THR A 1 95 ? -4.649 -13.872 3.294 1.00 90.25 95 THR A C 1
ATOM 753 O O . THR A 1 95 ? -3.635 -14.297 2.746 1.00 90.25 95 THR A O 1
ATOM 756 N N . TRP A 1 96 ? -4.645 -13.493 4.577 1.00 92.94 96 TRP A N 1
ATOM 757 C CA . TRP A 1 96 ? -3.471 -13.619 5.434 1.00 92.94 96 TRP A CA 1
ATOM 758 C C . TRP A 1 96 ? -3.315 -15.051 5.933 1.00 92.94 96 TRP A C 1
ATOM 760 O O . TRP A 1 96 ? -4.289 -15.715 6.288 1.00 92.94 96 TRP A O 1
ATOM 770 N N . GLU A 1 97 ? -2.068 -15.499 6.016 1.00 86.12 97 GLU A N 1
ATOM 771 C CA . GLU A 1 97 ? -1.722 -16.747 6.687 1.00 86.12 97 GLU A CA 1
ATOM 772 C C . GLU A 1 97 ? -1.695 -16.520 8.207 1.00 86.12 97 GLU A C 1
ATOM 774 O O . GLU A 1 97 ? -1.207 -15.494 8.689 1.00 86.12 97 GLU A O 1
ATOM 779 N N . ALA A 1 98 ? -2.246 -17.466 8.970 1.00 82.69 98 ALA A N 1
ATOM 780 C CA . ALA A 1 98 ? -2.481 -17.302 10.407 1.00 82.69 98 ALA A CA 1
ATOM 781 C C . ALA A 1 98 ? -1.193 -17.215 11.248 1.00 82.69 98 ALA A C 1
ATOM 783 O O . ALA A 1 98 ? -1.227 -16.708 12.368 1.00 82.69 98 ALA A O 1
ATOM 784 N N . ASP A 1 99 ? -0.070 -17.711 10.726 1.00 83.00 99 ASP A N 1
ATOM 785 C CA . ASP A 1 99 ? 1.250 -17.687 11.362 1.00 83.00 99 ASP A CA 1
ATOM 786 C C . ASP A 1 99 ? 2.038 -16.395 11.074 1.00 83.00 99 ASP A C 1
ATOM 788 O O . ASP A 1 99 ? 3.131 -16.207 11.613 1.00 83.00 99 ASP A O 1
ATOM 792 N N . LYS A 1 100 ? 1.507 -15.492 10.236 1.00 87.12 100 LYS A N 1
ATOM 793 C CA . LYS A 1 100 ? 2.196 -14.264 9.821 1.00 87.12 100 LYS A CA 1
ATOM 794 C C . LYS A 1 100 ? 1.725 -13.051 10.612 1.00 87.12 100 LYS A C 1
ATOM 796 O O . LYS A 1 100 ? 0.540 -12.833 10.842 1.00 87.12 100 LYS A O 1
ATOM 801 N N . ASP A 1 101 ? 2.678 -12.190 10.953 1.00 90.81 101 ASP A N 1
ATOM 802 C CA . ASP A 1 101 ? 2.458 -10.941 11.695 1.00 90.81 101 ASP A CA 1
ATOM 803 C C . ASP A 1 101 ? 2.125 -9.764 10.750 1.00 90.81 101 ASP A C 1
ATOM 805 O O . ASP A 1 101 ? 2.771 -8.708 10.768 1.00 90.81 101 ASP A O 1
ATOM 809 N N . ASN A 1 102 ? 1.140 -9.978 9.869 1.00 94.00 102 ASN A N 1
ATOM 810 C CA . ASN A 1 102 ? 0.598 -8.947 8.982 1.00 94.00 102 ASN A CA 1
ATOM 811 C C . ASN A 1 102 ? -0.253 -7.947 9.780 1.00 94.00 102 ASN A C 1
ATOM 813 O O . ASN A 1 102 ? -0.896 -8.302 10.770 1.00 94.00 102 ASN A O 1
ATOM 817 N N . LYS A 1 103 ? -0.273 -6.681 9.351 1.00 95.75 103 LYS A N 1
ATOM 818 C CA . LYS A 1 103 ? -0.941 -5.596 10.087 1.00 95.75 103 LYS A CA 1
ATOM 819 C C . LYS A 1 103 ? -1.764 -4.698 9.179 1.00 95.75 103 LYS A C 1
ATOM 821 O O . LYS A 1 103 ? -1.391 -4.435 8.040 1.00 95.75 103 LYS A O 1
ATOM 826 N N . MET A 1 104 ? -2.861 -4.180 9.729 1.00 97.62 104 MET A N 1
ATOM 827 C CA . MET A 1 104 ? -3.565 -3.030 9.165 1.00 97.62 104 MET A CA 1
ATOM 828 C C . MET A 1 104 ? -2.963 -1.763 9.767 1.00 97.62 104 MET A C 1
ATOM 830 O O . MET A 1 104 ? -3.016 -1.584 10.984 1.00 97.62 104 MET A O 1
ATOM 834 N N . ILE A 1 105 ? -2.390 -0.894 8.937 1.00 97.31 105 ILE A N 1
ATOM 835 C CA . ILE A 1 105 ? -1.720 0.339 9.370 1.00 97.31 105 ILE A CA 1
ATOM 836 C C . ILE A 1 105 ? -2.389 1.538 8.702 1.00 97.31 105 ILE A C 1
ATOM 838 O O . ILE A 1 105 ? -2.414 1.646 7.485 1.00 97.31 105 ILE A O 1
ATOM 842 N N . CYS A 1 106 ? -2.911 2.473 9.485 1.00 97.56 106 CYS A N 1
ATOM 843 C CA . CYS A 1 106 ? -3.436 3.744 9.016 1.00 97.56 106 CYS A CA 1
ATOM 844 C C . CYS A 1 106 ? -2.343 4.814 9.061 1.00 97.56 106 CYS A C 1
ATOM 846 O O . CYS A 1 106 ? -1.790 5.102 10.124 1.00 97.56 106 CYS A O 1
ATOM 848 N N . LYS A 1 107 ? -2.031 5.420 7.913 1.00 95.44 107 LYS A N 1
ATOM 849 C CA . LYS A 1 107 ? -1.024 6.486 7.801 1.00 95.44 107 LYS A CA 1
ATOM 850 C C . LYS A 1 107 ? -1.337 7.470 6.667 1.00 95.44 107 LYS A C 1
ATOM 852 O O . LYS A 1 107 ? -2.128 7.135 5.781 1.00 95.44 107 LYS A O 1
ATOM 857 N N . PRO A 1 108 ? -0.752 8.680 6.673 1.00 94.62 108 PRO A N 1
ATOM 858 C CA . PRO A 1 108 ? -0.938 9.640 5.591 1.00 94.62 108 PRO A CA 1
ATOM 859 C C . PRO A 1 108 ? -0.382 9.106 4.269 1.00 94.62 108 PRO A C 1
ATOM 861 O O . PRO A 1 108 ? 0.718 8.554 4.227 1.00 94.62 108 PRO A O 1
ATOM 864 N N . PHE A 1 109 ? -1.120 9.305 3.179 1.00 94.69 109 PHE A N 1
ATOM 865 C CA . PHE A 1 109 ? -0.700 8.899 1.841 1.00 94.69 109 PHE A CA 1
ATOM 866 C C . PHE A 1 109 ? -0.931 10.030 0.830 1.00 94.69 109 PHE A C 1
ATOM 868 O O . PHE A 1 109 ? -2.079 10.402 0.580 1.00 94.69 109 PHE A O 1
ATOM 875 N N . PRO A 1 110 ? 0.122 10.575 0.192 1.00 92.00 110 PRO A N 1
ATOM 876 C CA . PRO A 1 110 ? -0.022 11.703 -0.732 1.00 92.00 110 PRO A CA 1
ATOM 877 C C . PRO A 1 110 ? -1.014 11.469 -1.880 1.00 92.00 110 PRO A C 1
ATOM 879 O O . PRO A 1 110 ? -1.693 12.411 -2.288 1.00 92.00 110 PRO A O 1
ATOM 882 N N . ALA A 1 111 ? -1.128 10.220 -2.346 1.00 89.56 111 ALA A N 1
ATOM 883 C CA . ALA A 1 111 ? -1.984 9.780 -3.448 1.00 89.56 111 ALA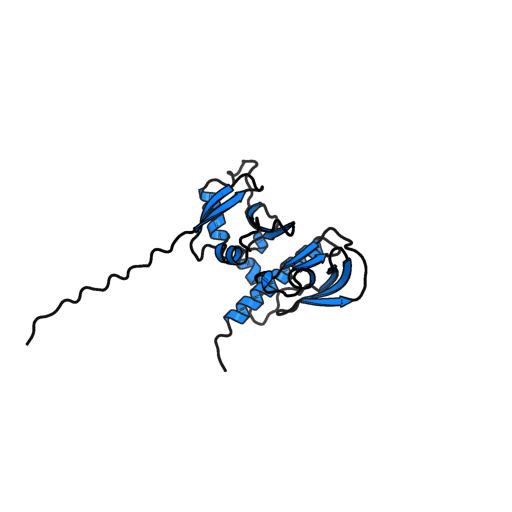 A CA 1
ATOM 884 C C . ALA A 1 111 ? -3.340 9.188 -2.989 1.00 89.56 111 ALA A C 1
ATOM 886 O O . ALA A 1 111 ? -3.975 8.431 -3.717 1.00 89.56 111 ALA A O 1
ATOM 887 N N . ARG A 1 112 ? -3.823 9.541 -1.787 1.00 92.81 112 ARG A N 1
ATOM 888 C CA . ARG A 1 112 ? -5.127 9.110 -1.235 1.00 92.81 112 ARG A CA 1
ATOM 889 C C . ARG A 1 112 ? -6.309 9.304 -2.191 1.00 92.81 112 ARG A C 1
ATOM 891 O O . ARG A 1 112 ? -7.217 8.473 -2.204 1.00 92.81 112 ARG A O 1
ATOM 898 N N . ASN A 1 113 ? -6.305 10.375 -2.984 1.00 90.31 113 ASN A N 1
ATOM 899 C CA . ASN A 1 113 ? -7.401 10.681 -3.907 1.00 90.31 113 ASN A CA 1
ATOM 900 C C . ASN A 1 113 ? -7.559 9.600 -4.992 1.00 90.31 113 ASN A C 1
ATOM 902 O O . ASN A 1 113 ? -8.683 9.288 -5.376 1.00 90.31 113 ASN A O 1
ATOM 906 N N . GLU A 1 114 ? -6.462 8.945 -5.394 1.00 88.75 114 GLU A N 1
ATOM 907 C CA . GLU A 1 114 ? -6.455 7.840 -6.369 1.00 88.75 114 GLU A CA 1
ATOM 908 C C . GLU A 1 114 ? -7.152 6.566 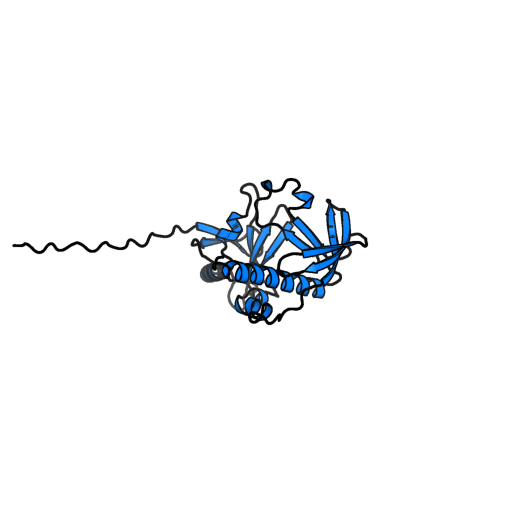-5.853 1.00 88.75 114 GLU A C 1
ATOM 910 O O . GLU A 1 114 ? -7.381 5.628 -6.614 1.00 88.75 114 GLU A O 1
ATOM 915 N N . LEU A 1 115 ? -7.454 6.498 -4.553 1.00 91.06 115 LEU A N 1
ATOM 916 C CA . LEU A 1 115 ? -8.034 5.327 -3.888 1.00 91.06 115 LEU A CA 1
ATOM 917 C C . LEU A 1 115 ? -9.559 5.404 -3.756 1.00 91.06 115 LEU A C 1
ATOM 919 O O . LEU A 1 115 ? -10.187 4.439 -3.312 1.00 91.06 115 LEU A O 1
ATOM 923 N N . THR A 1 116 ? -10.150 6.541 -4.129 1.00 90.69 116 THR A N 1
ATOM 924 C CA . THR A 1 116 ? -11.601 6.742 -4.099 1.00 90.69 116 THR A CA 1
ATOM 925 C C . THR A 1 116 ? -12.281 5.937 -5.207 1.00 90.69 116 THR A C 1
ATOM 927 O O . THR A 1 116 ? -11.721 5.735 -6.287 1.00 90.69 116 THR A O 1
ATOM 930 N N . ALA A 1 117 ? -13.523 5.502 -4.975 1.00 85.69 117 ALA A N 1
ATOM 931 C CA . ALA A 1 117 ? -14.316 4.836 -6.013 1.00 85.69 117 ALA A CA 1
ATOM 932 C C . ALA A 1 117 ? -14.479 5.723 -7.260 1.00 85.69 117 ALA A C 1
ATOM 934 O O . ALA A 1 117 ? -14.365 5.236 -8.382 1.00 85.69 117 ALA A O 1
ATOM 935 N N . GLN A 1 118 ? -14.678 7.029 -7.056 1.00 85.75 118 GLN A N 1
ATOM 936 C CA . GLN A 1 118 ? -14.856 8.001 -8.130 1.00 85.75 118 GLN A CA 1
ATOM 937 C C . GLN A 1 118 ? -13.630 8.081 -9.045 1.00 85.75 118 GLN A C 1
ATOM 939 O O . GLN A 1 118 ? -13.775 7.981 -10.262 1.00 85.75 118 GLN A O 1
ATOM 944 N N . GLU A 1 119 ? -12.426 8.220 -8.481 1.00 83.25 119 GLU A N 1
ATOM 945 C CA . GLU A 1 119 ? -11.204 8.295 -9.289 1.00 83.25 119 GLU A CA 1
ATOM 946 C C . GLU A 1 119 ? -10.906 6.978 -9.997 1.00 83.25 119 GLU A C 1
ATOM 948 O O . GLU A 1 119 ? -10.510 6.976 -11.160 1.00 83.25 119 GLU A O 1
ATOM 953 N N . VAL A 1 120 ? -11.166 5.847 -9.344 1.00 78.25 120 VAL A N 1
ATOM 954 C CA . VAL A 1 120 ? -11.023 4.535 -9.979 1.00 78.25 120 VAL A CA 1
ATOM 955 C C . VAL A 1 120 ? -11.971 4.393 -11.175 1.00 78.25 120 VAL A C 1
ATOM 957 O O . VAL A 1 120 ? -11.538 3.966 -12.244 1.00 78.25 120 VAL A O 1
ATOM 960 N N . VAL A 1 121 ? -13.242 4.780 -11.037 1.00 79.00 121 VAL A N 1
ATOM 961 C CA . VAL A 1 121 ? -14.211 4.758 -12.147 1.00 79.00 121 VAL A CA 1
ATOM 962 C C . VAL A 1 121 ? -13.785 5.714 -13.261 1.00 79.00 121 VAL A C 1
ATOM 964 O O . VAL A 1 121 ? -13.831 5.343 -14.434 1.00 79.00 121 VAL A O 1
ATOM 967 N N . ARG A 1 122 ? -13.310 6.915 -12.908 1.00 79.62 122 ARG A N 1
ATOM 968 C CA . ARG A 1 122 ? -12.790 7.895 -13.870 1.00 79.62 122 ARG A CA 1
ATOM 969 C C . ARG A 1 122 ? -11.602 7.345 -14.661 1.00 79.62 122 ARG A C 1
ATOM 971 O O . ARG A 1 122 ? -11.508 7.609 -15.853 1.00 79.62 122 ARG A O 1
ATOM 978 N N . LEU A 1 123 ? -10.708 6.590 -14.017 1.00 71.75 123 LEU A N 1
ATOM 979 C CA . LEU A 1 123 ? -9.566 5.956 -14.678 1.00 71.75 123 LEU A CA 1
ATOM 980 C C . LEU A 1 123 ? -9.996 4.828 -15.619 1.00 71.75 123 LEU A C 1
ATOM 982 O O . LEU A 1 123 ? -9.445 4.716 -16.710 1.00 71.75 123 LEU A O 1
ATOM 986 N N . VAL A 1 124 ? -10.967 4.003 -15.222 1.00 69.50 124 VAL A N 1
ATOM 987 C CA . VAL A 1 124 ? -11.445 2.879 -16.047 1.00 69.50 124 VAL A CA 1
ATOM 988 C C . VAL A 1 124 ? -12.211 3.362 -17.285 1.00 69.50 124 VAL A C 1
ATOM 990 O O . VAL A 1 124 ? -12.073 2.747 -18.345 1.00 69.50 124 VAL A O 1
ATOM 993 N N . GLY A 1 125 ? -12.964 4.457 -17.152 1.00 67.44 125 GLY A N 1
ATOM 994 C CA . GLY A 1 125 ? -13.755 5.054 -18.227 1.00 67.44 125 GLY A CA 1
ATOM 995 C C . GLY A 1 125 ? -15.090 4.337 -18.469 1.00 67.44 125 GLY A C 1
ATOM 996 O O . GLY A 1 125 ? -15.368 3.297 -17.862 1.00 67.44 125 GLY A O 1
ATOM 997 N N . PRO A 1 126 ? -15.963 4.886 -19.336 1.00 66.38 126 PRO A N 1
ATOM 998 C CA . PRO A 1 126 ? -17.186 4.213 -19.764 1.00 66.38 126 PRO A CA 1
ATOM 999 C C . PRO A 1 126 ? -16.880 2.863 -20.425 1.00 66.38 126 PRO A C 1
ATOM 1001 O O . PRO A 1 126 ? -15.842 2.680 -21.060 1.00 66.38 126 PRO A O 1
ATOM 1004 N N . ALA A 1 127 ? -17.810 1.911 -20.329 1.00 55.25 127 ALA A N 1
ATOM 1005 C CA . ALA A 1 127 ? -17.673 0.635 -21.026 1.00 55.25 127 ALA A CA 1
ATOM 1006 C C . ALA A 1 127 ? -17.488 0.869 -22.539 1.00 55.25 127 ALA A C 1
ATOM 1008 O O . ALA A 1 127 ? -18.336 1.489 -23.174 1.00 55.25 127 ALA A O 1
ATOM 1009 N N . GLY A 1 128 ? -16.375 0.386 -23.099 1.00 52.62 128 GLY A N 1
ATOM 1010 C CA . GLY A 1 128 ? -16.025 0.578 -24.513 1.00 52.62 128 GLY A CA 1
ATOM 1011 C C . GLY A 1 128 ? -15.165 1.812 -24.819 1.00 52.62 128 GLY A C 1
ATOM 1012 O O . GLY A 1 128 ? -14.742 1.967 -25.959 1.00 52.62 128 GLY A O 1
ATOM 1013 N N . GLN A 1 129 ? -14.847 2.650 -23.826 1.00 57.56 129 GLN A N 1
ATOM 1014 C CA . GLN A 1 129 ? -13.914 3.771 -23.962 1.00 57.56 129 GLN A CA 1
ATOM 1015 C C . GLN A 1 129 ? -12.733 3.569 -23.009 1.00 57.56 129 GLN A C 1
ATOM 1017 O O . GLN A 1 129 ? -12.851 3.725 -21.797 1.00 57.56 129 GLN A O 1
ATOM 1022 N N . GLU A 1 130 ? -11.580 3.181 -23.550 1.00 52.59 130 GLU A N 1
ATOM 1023 C CA . GLU A 1 130 ? -10.348 3.064 -22.769 1.00 52.59 130 GLU A CA 1
ATOM 1024 C C . GLU A 1 130 ? -9.864 4.464 -22.376 1.00 52.59 130 GLU A C 1
ATOM 1026 O O . GLU A 1 130 ? -9.366 5.201 -23.222 1.00 52.59 130 GLU A O 1
ATOM 1031 N N . SER A 1 131 ? -10.038 4.864 -21.112 1.00 55.31 131 SER A N 1
ATOM 1032 C CA . SER A 1 131 ? -9.598 6.192 -20.654 1.00 55.31 131 SER A CA 1
ATOM 1033 C C . SER A 1 131 ? -8.238 6.212 -19.959 1.00 55.31 131 SER A C 1
ATOM 1035 O O . SER A 1 131 ? -7.717 7.299 -19.718 1.00 55.31 131 SER A O 1
ATOM 1037 N N . PHE A 1 132 ? -7.646 5.057 -19.628 1.00 64.00 132 PHE A N 1
ATOM 1038 C CA . PHE A 1 132 ? -6.303 5.002 -19.042 1.00 64.00 132 PHE A CA 1
ATOM 1039 C C . PHE A 1 132 ? -5.270 4.457 -20.026 1.00 64.00 132 PHE A C 1
ATOM 1041 O O . PHE A 1 132 ? -5.510 3.490 -20.748 1.00 64.00 132 PHE A O 1
ATOM 1048 N N . VAL A 1 133 ? -4.084 5.067 -20.013 1.00 65.81 133 VAL A N 1
ATOM 1049 C CA . VAL A 1 133 ? -2.916 4.551 -20.727 1.00 65.81 133 VAL A CA 1
ATOM 1050 C C . VAL A 1 133 ? -2.459 3.286 -20.011 1.00 65.81 133 VAL A C 1
ATOM 1052 O O . VAL A 1 133 ? -2.115 3.336 -18.831 1.00 65.81 133 VAL A O 1
ATOM 1055 N N . ARG A 1 134 ? -2.466 2.146 -20.711 1.00 68.62 134 ARG A N 1
ATOM 1056 C CA . ARG A 1 134 ? -1.912 0.895 -20.180 1.00 68.62 134 ARG A CA 1
ATOM 1057 C C . ARG A 1 134 ? -0.395 1.044 -20.037 1.00 68.62 134 ARG A C 1
ATOM 1059 O O . ARG A 1 134 ? 0.282 1.184 -21.064 1.00 68.62 134 ARG A O 1
ATOM 1066 N N . PRO A 1 135 ? 0.147 1.015 -18.804 1.00 73.62 135 PRO A N 1
ATOM 1067 C CA . PRO A 1 135 ? 1.576 1.160 -18.601 1.00 73.62 135 PRO A CA 1
ATOM 1068 C C . PRO A 1 135 ? 2.325 0.035 -19.315 1.00 73.62 135 PRO A C 1
ATOM 1070 O O . PRO A 1 135 ? 1.938 -1.138 -19.264 1.00 73.62 135 PRO A O 1
ATOM 1073 N N . HIS A 1 136 ? 3.386 0.418 -20.010 1.00 73.31 136 HIS A N 1
ATOM 1074 C CA . HIS A 1 136 ? 4.303 -0.487 -20.682 1.00 73.31 136 HIS A CA 1
ATOM 1075 C C . HIS A 1 136 ? 5.690 0.145 -20.710 1.00 73.31 136 HIS A C 1
ATOM 1077 O O . HIS A 1 136 ? 5.831 1.366 -20.713 1.00 73.31 136 HIS A O 1
ATOM 1083 N N . GLY A 1 137 ? 6.732 -0.678 -20.702 1.00 75.81 137 GLY A N 1
ATOM 1084 C CA . GLY A 1 137 ? 8.094 -0.169 -20.673 1.00 75.81 137 GLY A CA 1
ATOM 1085 C C . GLY A 1 137 ? 9.086 -1.109 -20.019 1.00 75.81 137 GLY A C 1
ATOM 1086 O O . GLY A 1 137 ? 8.755 -2.183 -19.516 1.00 75.81 137 GLY A O 1
ATOM 1087 N N . TRP A 1 138 ? 10.343 -0.687 -20.039 1.00 80.50 138 TRP A N 1
ATOM 1088 C CA . TRP A 1 138 ? 11.430 -1.442 -19.444 1.00 80.50 138 TRP A CA 1
ATOM 1089 C C . TRP A 1 138 ? 11.422 -1.321 -17.920 1.00 80.50 138 TRP A C 1
ATOM 1091 O O . TRP A 1 138 ? 11.561 -0.233 -17.370 1.00 80.50 138 TRP A O 1
ATOM 1101 N N . VAL A 1 139 ? 11.345 -2.462 -17.247 1.00 83.69 139 VAL A N 1
ATOM 1102 C CA . VAL A 1 139 ? 11.400 -2.604 -15.790 1.00 83.69 139 VAL A CA 1
ATOM 1103 C C . VAL A 1 139 ? 12.446 -3.647 -15.413 1.00 83.69 139 VAL A C 1
ATOM 1105 O O . VAL A 1 139 ? 12.958 -4.361 -16.275 1.00 83.69 139 VAL A O 1
ATOM 1108 N N . HIS A 1 140 ? 12.768 -3.771 -14.131 1.00 82.62 140 HIS A N 1
ATOM 1109 C CA . HIS A 1 140 ? 13.614 -4.860 -13.640 1.00 82.62 140 HIS A CA 1
ATOM 1110 C C . HIS A 1 140 ? 12.800 -5.755 -12.725 1.00 82.62 140 HIS A C 1
ATOM 1112 O O . HIS A 1 140 ? 12.206 -5.263 -11.774 1.00 82.62 140 HIS A O 1
ATOM 1118 N N . ILE A 1 141 ? 12.765 -7.048 -13.041 1.00 82.88 141 ILE A N 1
ATOM 1119 C CA . ILE A 1 141 ? 11.967 -8.054 -12.343 1.00 82.88 141 ILE A CA 1
ATOM 1120 C C . ILE A 1 141 ? 12.901 -9.003 -11.593 1.00 82.88 141 ILE A C 1
ATOM 1122 O O . ILE A 1 141 ? 13.878 -9.492 -12.175 1.00 82.88 141 ILE A O 1
ATOM 1126 N N . GLU A 1 142 ? 12.622 -9.270 -10.319 1.00 82.62 142 GLU A N 1
ATOM 1127 C CA . GLU A 1 142 ? 13.305 -10.326 -9.569 1.00 82.62 142 GLU A CA 1
ATOM 1128 C C . GLU A 1 142 ? 12.728 -11.683 -9.983 1.00 82.62 142 GLU A C 1
ATOM 1130 O O . GLU A 1 142 ? 11.575 -11.980 -9.704 1.00 82.62 142 GLU A O 1
ATOM 1135 N N . MET A 1 143 ? 13.515 -12.485 -10.705 1.00 80.81 143 MET A N 1
ATOM 1136 C CA . MET A 1 143 ? 13.073 -13.806 -11.191 1.00 80.81 143 MET A CA 1
ATOM 1137 C C . MET A 1 143 ? 13.423 -14.934 -10.228 1.00 80.81 143 MET A C 1
ATOM 1139 O O . MET A 1 143 ? 12.882 -16.018 -10.354 1.00 80.81 143 MET A O 1
ATOM 1143 N N . LYS A 1 144 ? 14.431 -14.710 -9.382 1.00 79.00 144 LYS A N 1
ATOM 1144 C CA . LYS A 1 144 ? 14.846 -15.566 -8.266 1.00 79.00 144 LYS A CA 1
ATOM 1145 C C . LYS A 1 144 ? 15.414 -14.652 -7.197 1.00 79.00 144 LYS A C 1
ATOM 1147 O O . LYS A 1 144 ? 15.928 -13.586 -7.540 1.00 79.00 144 LYS A O 1
ATOM 1152 N N . LYS A 1 145 ? 15.449 -15.102 -5.944 1.00 77.19 145 LYS A N 1
ATOM 1153 C CA . LYS A 1 145 ? 16.043 -14.352 -4.828 1.00 77.19 145 LYS A CA 1
ATOM 1154 C C . LYS A 1 145 ? 17.396 -13.726 -5.200 1.00 77.19 145 LYS A C 1
ATOM 1156 O O . LYS A 1 145 ? 18.351 -14.420 -5.558 1.00 77.19 145 LYS A O 1
ATOM 1161 N N . SER A 1 146 ? 17.457 -12.401 -5.130 1.00 77.94 146 SER A N 1
ATOM 1162 C CA . SER A 1 146 ? 18.599 -11.544 -5.468 1.00 77.94 146 SER A CA 1
ATOM 1163 C C . SER A 1 146 ? 19.069 -11.589 -6.933 1.00 77.94 146 SER A C 1
ATOM 1165 O O . SER A 1 146 ? 20.105 -11.008 -7.268 1.00 77.94 146 SER A O 1
ATOM 1167 N N . LYS A 1 147 ? 18.318 -12.229 -7.836 1.00 80.56 147 LYS A N 1
ATOM 1168 C CA . LYS A 1 147 ? 18.596 -12.312 -9.277 1.00 80.56 147 LYS A CA 1
ATOM 1169 C C . LYS A 1 147 ? 17.559 -11.516 -10.064 1.00 80.56 147 LYS A C 1
ATOM 1171 O O . LYS A 1 147 ? 16.494 -12.005 -10.440 1.00 80.56 147 LYS A O 1
ATOM 1176 N N . TRP A 1 148 ? 17.945 -10.288 -10.374 1.00 84.25 148 TRP A N 1
ATOM 1177 C CA . TRP A 1 148 ? 17.139 -9.331 -11.117 1.00 84.25 148 TRP A CA 1
ATOM 1178 C C . TRP A 1 148 ? 17.488 -9.356 -12.600 1.00 84.25 148 TRP A C 1
ATOM 1180 O O . TRP A 1 148 ? 18.664 -9.414 -12.973 1.00 84.25 148 TRP A O 1
ATOM 1190 N N . VAL A 1 149 ? 16.467 -9.284 -13.446 1.00 82.38 149 VAL A N 1
ATOM 1191 C CA . VAL A 1 149 ? 16.619 -9.171 -14.897 1.00 82.38 149 VAL A CA 1
ATOM 1192 C C . VAL A 1 149 ? 15.772 -8.018 -15.405 1.00 82.38 149 VAL A C 1
ATOM 1194 O O . VAL A 1 149 ? 14.632 -7.834 -14.989 1.00 82.38 149 VAL A O 1
ATOM 1197 N N . LYS A 1 150 ? 16.315 -7.252 -16.346 1.00 83.00 150 LYS A N 1
ATOM 1198 C CA . LYS A 1 150 ? 15.542 -6.232 -17.040 1.00 83.00 150 LYS A CA 1
ATOM 1199 C C . LYS A 1 150 ? 14.615 -6.907 -18.052 1.00 83.00 150 LYS A C 1
ATOM 1201 O O . LYS A 1 150 ? 14.968 -7.909 -18.689 1.00 83.00 150 LYS A O 1
ATOM 1206 N N . ARG A 1 151 ? 13.375 -6.433 -18.090 1.00 82.81 151 ARG A N 1
ATOM 1207 C CA . ARG A 1 151 ? 12.319 -6.945 -18.950 1.00 82.81 151 ARG A CA 1
ATOM 1208 C C . ARG A 1 151 ? 11.456 -5.814 -19.475 1.00 82.81 151 ARG A C 1
ATOM 1210 O O . ARG A 1 151 ? 11.242 -4.838 -18.766 1.00 82.81 151 ARG A O 1
ATOM 1217 N N . TYR A 1 152 ? 10.938 -5.948 -20.686 1.00 79.06 152 TYR A N 1
ATOM 1218 C CA . TYR A 1 152 ? 9.884 -5.059 -21.159 1.00 79.06 152 TYR A CA 1
ATOM 1219 C C . TYR A 1 152 ? 8.551 -5.588 -20.644 1.00 79.06 152 TYR A C 1
ATOM 1221 O O . TYR A 1 152 ? 8.130 -6.666 -21.058 1.00 79.06 152 TYR A O 1
ATOM 1229 N N . LEU A 1 153 ? 7.938 -4.873 -19.707 1.00 83.12 153 LEU A N 1
ATOM 1230 C CA . LEU A 1 153 ? 6.654 -5.205 -19.105 1.00 83.12 153 LEU A CA 1
ATOM 1231 C C . LEU A 1 153 ? 5.542 -4.537 -19.917 1.00 83.12 153 LEU A C 1
ATOM 1233 O O . LEU A 1 153 ? 5.690 -3.389 -20.337 1.00 83.12 153 LEU A O 1
ATOM 1237 N N . HIS A 1 154 ? 4.423 -5.224 -20.113 1.00 72.69 154 HIS A N 1
ATOM 1238 C CA . HIS A 1 154 ? 3.192 -4.613 -20.609 1.00 72.69 154 HIS A CA 1
ATOM 1239 C C . HIS A 1 154 ? 1.978 -5.242 -19.924 1.00 72.69 154 HIS A C 1
ATOM 1241 O O . HIS A 1 154 ? 1.931 -6.454 -19.703 1.00 72.69 154 HIS A O 1
ATOM 1247 N N . ILE A 1 155 ? 1.007 -4.408 -19.559 1.00 73.00 155 ILE A N 1
ATOM 1248 C CA . ILE A 1 155 ? -0.242 -4.841 -18.924 1.00 73.00 155 ILE A CA 1
ATOM 1249 C C . ILE A 1 155 ? -1.345 -4.935 -19.969 1.00 73.00 155 ILE A C 1
ATOM 1251 O O . ILE A 1 155 ? -1.471 -4.076 -20.838 1.00 73.00 155 ILE A O 1
ATOM 1255 N N . THR A 1 156 ? -2.175 -5.959 -19.829 1.00 65.88 156 THR A N 1
ATOM 1256 C CA . THR A 1 156 ? -3.481 -6.094 -20.479 1.00 65.88 156 THR A CA 1
ATOM 1257 C C . THR A 1 156 ? -4.577 -6.120 -19.415 1.00 65.88 156 THR A C 1
ATOM 1259 O O . THR A 1 156 ? -4.288 -6.166 -18.220 1.00 65.88 156 THR A O 1
ATOM 1262 N N . ASP A 1 157 ? -5.841 -6.123 -19.828 1.00 63.78 157 ASP A N 1
ATOM 1263 C CA . ASP A 1 157 ? -6.974 -6.186 -18.896 1.00 63.78 157 ASP A CA 1
ATOM 1264 C C . ASP A 1 157 ? -6.994 -7.492 -18.070 1.00 63.78 157 ASP A C 1
ATOM 1266 O O . ASP A 1 157 ? -7.597 -7.533 -17.000 1.00 63.78 157 ASP A O 1
ATOM 1270 N N . THR A 1 158 ? -6.335 -8.552 -18.551 1.00 57.88 158 THR A N 1
ATOM 1271 C CA . THR A 1 158 ? -6.391 -9.900 -17.961 1.00 57.88 158 THR A CA 1
ATOM 1272 C C . THR A 1 158 ? -5.051 -10.411 -17.445 1.00 57.88 158 THR A C 1
ATOM 1274 O O . THR A 1 158 ? -5.025 -11.334 -16.637 1.00 57.88 158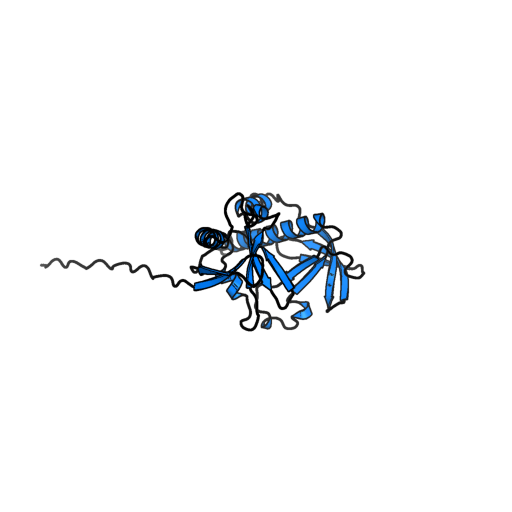 THR A O 1
ATOM 1277 N N . ALA A 1 159 ? -3.936 -9.860 -17.924 1.00 62.44 159 ALA A N 1
ATOM 1278 C CA . ALA A 1 159 ? -2.609 -10.404 -17.659 1.00 62.44 159 ALA A CA 1
ATOM 1279 C C . ALA A 1 159 ? -1.506 -9.341 -17.706 1.00 62.44 159 ALA A C 1
ATOM 1281 O O . ALA A 1 159 ? -1.627 -8.308 -18.370 1.00 62.44 159 ALA A O 1
ATOM 1282 N N . VAL A 1 160 ? -0.396 -9.649 -17.039 1.00 72.62 160 VAL A N 1
ATOM 1283 C CA . VAL A 1 160 ? 0.857 -8.892 -17.090 1.00 72.62 160 VAL A CA 1
ATOM 1284 C C . VAL A 1 160 ? 1.898 -9.740 -17.819 1.00 72.62 160 VAL A C 1
ATOM 1286 O O . VAL A 1 160 ? 2.134 -10.884 -17.443 1.00 72.62 160 VAL A O 1
ATOM 1289 N N . TYR A 1 161 ? 2.530 -9.186 -18.851 1.00 68.62 161 TYR A N 1
ATOM 1290 C CA . TYR A 1 161 ? 3.496 -9.886 -19.705 1.00 68.62 161 TYR A CA 1
ATOM 1291 C C . TYR A 1 161 ? 4.887 -9.244 -19.629 1.00 68.62 161 TYR A C 1
ATOM 1293 O O . TYR A 1 161 ? 4.991 -8.038 -19.403 1.00 68.62 161 TYR A O 1
ATOM 1301 N N . HIS A 1 162 ? 5.960 -10.019 -19.869 1.00 79.88 162 HIS A N 1
ATOM 1302 C CA . HIS A 1 162 ? 7.345 -9.518 -19.828 1.00 79.88 162 HIS A CA 1
ATOM 1303 C C . HIS A 1 162 ? 8.323 -10.182 -20.846 1.00 79.88 162 HIS A C 1
ATOM 1305 O O . HIS A 1 162 ? 8.265 -11.393 -21.051 1.00 79.88 162 HIS A O 1
ATOM 1311 N N . SER A 1 163 ? 9.277 -9.441 -21.452 1.00 72.88 163 SER A N 1
ATOM 1312 C CA . SER A 1 163 ? 10.267 -9.941 -22.464 1.00 72.88 163 SER A CA 1
ATOM 1313 C C . SER A 1 163 ? 11.739 -9.521 -22.186 1.00 72.88 163 SER A C 1
ATOM 1315 O O . SER A 1 163 ? 11.943 -8.615 -21.395 1.00 72.88 163 SER A O 1
ATOM 1317 N N . LYS A 1 164 ? 12.784 -10.211 -22.702 1.00 63.47 164 LYS A N 1
ATOM 1318 C CA . LYS A 1 164 ? 14.198 -10.176 -22.193 1.00 63.47 164 LYS A CA 1
ATOM 1319 C C . LYS A 1 164 ? 15.090 -9.023 -22.704 1.00 63.47 164 LYS A C 1
ATOM 1321 O O . LYS A 1 164 ? 15.199 -8.885 -23.909 1.00 63.47 164 LYS A O 1
ATOM 1326 N N . ASP A 1 165 ? 15.791 -8.332 -21.779 1.00 51.91 165 ASP A N 1
ATOM 1327 C CA . ASP A 1 165 ? 17.199 -7.848 -21.883 1.00 51.91 165 ASP A CA 1
ATOM 1328 C C . ASP A 1 165 ? 17.66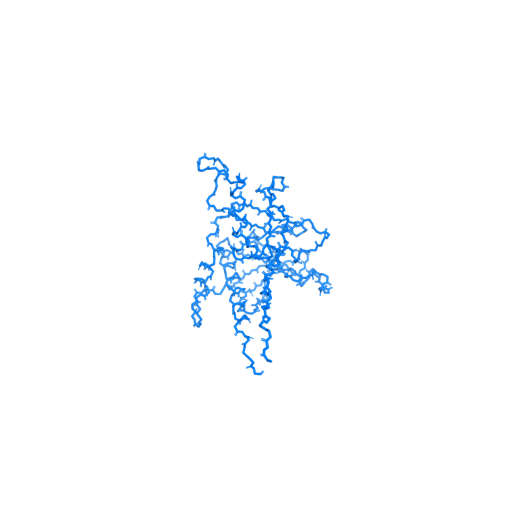9 -7.172 -20.578 1.00 51.91 165 ASP A C 1
ATOM 1330 O O . ASP A 1 165 ? 16.890 -6.424 -20.020 1.00 51.91 165 ASP A O 1
ATOM 1334 N N . ALA A 1 166 ? 18.907 -7.409 -20.092 1.00 31.97 166 ALA A N 1
ATOM 1335 C CA . ALA A 1 166 ? 19.284 -7.558 -18.660 1.00 31.97 166 ALA A CA 1
ATOM 1336 C C . ALA A 1 166 ? 20.012 -6.401 -17.896 1.00 31.97 166 ALA A C 1
ATOM 1338 O O . ALA A 1 166 ? 20.828 -5.697 -18.486 1.00 31.97 166 ALA A O 1
ATOM 1339 N N . LYS A 1 167 ? 19.819 -6.310 -16.548 1.00 34.09 167 LYS A N 1
ATOM 1340 C CA . LYS A 1 167 ? 20.813 -6.181 -15.423 1.00 34.09 167 LYS A CA 1
ATOM 1341 C C . LYS A 1 167 ? 20.101 -6.011 -14.042 1.00 34.09 167 LYS A C 1
ATOM 1343 O O . LYS A 1 167 ? 18.903 -6.232 -13.993 1.00 34.09 167 LYS A O 1
ATOM 1348 N N . LYS A 1 168 ? 20.834 -5.765 -12.933 1.00 41.19 168 LYS A N 1
ATOM 1349 C CA . LYS A 1 168 ? 20.400 -5.732 -11.498 1.00 41.19 168 LYS A CA 1
ATOM 1350 C C . LYS A 1 168 ? 19.236 -4.759 -11.205 1.00 41.19 168 LYS A C 1
ATOM 1352 O O . LYS A 1 168 ? 18.998 -3.909 -12.045 1.00 41.19 168 LYS A O 1
ATOM 1357 N N . ALA A 1 169 ? 18.593 -4.810 -10.023 1.00 49.19 169 ALA A N 1
ATOM 1358 C CA . ALA A 1 169 ? 17.657 -3.767 -9.554 1.00 49.19 169 ALA A CA 1
ATOM 1359 C C . ALA A 1 169 ? 18.341 -2.382 -9.596 1.00 49.19 169 ALA A C 1
ATOM 1361 O O . ALA A 1 169 ? 19.225 -2.129 -8.776 1.00 49.19 169 ALA A O 1
ATOM 1362 N N . PRO A 1 170 ? 18.026 -1.497 -10.553 1.00 59.75 170 PRO A N 1
ATOM 1363 C CA . PRO A 1 170 ? 18.822 -0.298 -10.794 1.00 59.75 170 PRO A CA 1
ATOM 1364 C C . PRO A 1 170 ? 18.280 0.925 -10.082 1.00 59.75 170 PRO A C 1
ATOM 1366 O O . PRO A 1 170 ? 18.940 1.960 -10.074 1.00 59.75 170 PRO A O 1
ATOM 1369 N N . THR A 1 171 ? 17.074 0.844 -9.528 1.00 70.69 171 THR A N 1
ATOM 1370 C CA . THR A 1 171 ? 16.403 1.990 -8.933 1.00 70.69 171 THR A CA 1
ATOM 1371 C C . THR A 1 171 ? 15.702 1.596 -7.644 1.00 70.69 171 THR A C 1
ATOM 1373 O O . THR A 1 171 ? 15.408 0.431 -7.384 1.00 70.69 171 THR A O 1
ATOM 1376 N N . LYS A 1 172 ? 15.393 2.618 -6.848 1.00 69.31 172 LYS A N 1
ATOM 1377 C CA . LYS A 1 172 ? 14.562 2.512 -5.645 1.00 69.31 172 LYS A CA 1
ATOM 1378 C C . LYS A 1 172 ? 13.054 2.515 -5.935 1.00 69.31 172 LYS A C 1
ATOM 1380 O O . LYS A 1 172 ? 12.263 2.440 -5.002 1.00 69.31 172 LYS A O 1
ATOM 1385 N N . PHE A 1 173 ? 12.642 2.667 -7.194 1.00 79.31 173 PHE A N 1
ATOM 1386 C CA . PHE A 1 173 ? 11.240 2.845 -7.584 1.00 79.31 173 PHE A CA 1
ATOM 1387 C C . PHE A 1 173 ? 10.585 1.486 -7.870 1.00 79.31 173 PHE A C 1
ATOM 1389 O O . PHE A 1 173 ? 10.245 1.163 -9.006 1.00 79.31 173 PHE A O 1
ATOM 1396 N N . GLY A 1 174 ? 10.498 0.651 -6.834 1.00 76.50 174 GLY A N 1
ATOM 1397 C CA . GLY A 1 174 ? 9.972 -0.711 -6.913 1.00 76.50 174 GLY A CA 1
ATOM 1398 C C . GLY A 1 174 ? 8.505 -0.844 -6.498 1.00 76.50 174 GLY A C 1
ATOM 1399 O O . GLY A 1 174 ? 8.006 -0.070 -5.686 1.00 76.50 174 GLY A O 1
ATOM 1400 N N . PHE A 1 175 ? 7.837 -1.868 -7.020 1.00 85.19 175 PHE A N 1
ATOM 1401 C CA . PHE A 1 175 ? 6.562 -2.404 -6.550 1.00 85.19 175 PHE A CA 1
ATOM 1402 C C . PHE A 1 175 ? 6.570 -3.936 -6.650 1.00 85.19 175 PHE A C 1
ATOM 1404 O O . PHE A 1 175 ? 7.469 -4.520 -7.251 1.00 85.19 175 PHE A O 1
ATOM 1411 N N . ALA A 1 176 ? 5.579 -4.599 -6.059 1.00 82.75 176 ALA A N 1
ATOM 1412 C CA . ALA A 1 176 ? 5.429 -6.046 -6.156 1.00 82.75 176 ALA A CA 1
ATOM 1413 C C . ALA A 1 176 ? 4.005 -6.426 -6.566 1.00 82.75 176 ALA A C 1
ATOM 1415 O O . ALA A 1 176 ? 3.039 -5.750 -6.202 1.00 82.75 176 ALA A O 1
ATOM 1416 N N . LEU A 1 177 ? 3.881 -7.520 -7.308 1.00 86.00 177 LEU A N 1
ATOM 1417 C CA . LEU A 1 177 ? 2.621 -8.191 -7.600 1.00 86.00 177 LEU A CA 1
ATOM 1418 C C . LEU A 1 177 ? 2.588 -9.470 -6.775 1.00 86.00 177 LEU A C 1
ATOM 1420 O O . LEU A 1 177 ? 3.371 -10.375 -7.031 1.00 86.00 177 LEU A O 1
ATOM 1424 N N . LYS A 1 178 ? 1.711 -9.523 -5.775 1.00 87.00 178 LYS A N 1
ATOM 1425 C CA . LYS A 1 178 ? 1.528 -10.678 -4.892 1.00 87.00 178 LYS A CA 1
ATOM 1426 C C . LYS A 1 178 ? 0.161 -11.302 -5.157 1.00 87.00 178 LYS A C 1
ATOM 1428 O O . LYS A 1 178 ? -0.818 -10.561 -5.297 1.00 87.00 178 LYS A O 1
ATOM 1433 N N . SER A 1 179 ? 0.081 -12.630 -5.172 1.00 85.19 179 SER A N 1
ATOM 1434 C CA . SER A 1 179 ? -1.208 -13.319 -5.231 1.00 85.19 179 SER A CA 1
ATOM 1435 C C . SER A 1 179 ? -2.077 -13.031 -3.996 1.00 85.19 179 SER A C 1
ATOM 1437 O O . SER A 1 179 ? -1.585 -12.854 -2.872 1.00 85.19 179 SER A O 1
ATOM 1439 N N . SER A 1 180 ? -3.391 -12.960 -4.222 1.00 82.69 180 SER A N 1
ATOM 1440 C CA . SER A 1 180 ? -4.406 -12.931 -3.162 1.00 82.69 180 SER A CA 1
ATOM 1441 C C . SER A 1 180 ? -4.771 -14.322 -2.644 1.00 82.69 180 SER A C 1
ATOM 1443 O O . SER A 1 180 ? -5.435 -14.418 -1.615 1.00 82.69 180 SER A O 1
ATOM 1445 N N . ASP A 1 181 ? -4.361 -15.379 -3.344 1.00 82.62 181 ASP A N 1
ATOM 1446 C CA . ASP A 1 181 ? -4.554 -16.754 -2.895 1.00 82.62 181 ASP A CA 1
ATOM 1447 C C . ASP A 1 181 ? -3.552 -17.113 -1.796 1.00 82.62 181 ASP A C 1
ATOM 1449 O O . ASP A 1 181 ? -2.552 -16.425 -1.581 1.00 82.62 181 ASP A O 1
ATOM 1453 N N . ARG A 1 182 ? -3.833 -18.201 -1.079 1.00 78.81 182 ARG A N 1
ATOM 1454 C CA . ARG A 1 182 ? -2.983 -18.672 0.017 1.00 78.81 182 ARG A CA 1
ATOM 1455 C C . ARG A 1 182 ? -1.666 -19.230 -0.510 1.00 78.81 182 ARG A C 1
ATOM 1457 O O . ARG A 1 182 ? -1.667 -19.992 -1.473 1.00 78.81 182 ARG A O 1
ATOM 1464 N N . ILE A 1 183 ? -0.552 -18.893 0.140 1.00 81.81 183 ILE A N 1
ATOM 1465 C CA . ILE A 1 183 ? 0.802 -19.199 -0.364 1.00 81.81 183 ILE A CA 1
ATOM 1466 C C . ILE A 1 183 ? 1.053 -20.705 -0.507 1.00 81.81 183 ILE A C 1
ATOM 1468 O O . ILE A 1 183 ? 1.759 -21.134 -1.409 1.00 81.81 183 ILE A O 1
ATOM 1472 N N . HIS A 1 184 ? 0.430 -21.524 0.341 1.00 80.38 184 HIS A N 1
ATOM 1473 C CA . HIS A 1 184 ? 0.568 -22.982 0.300 1.00 80.38 184 HIS A CA 1
ATOM 1474 C C . HIS A 1 184 ? -0.125 -23.645 -0.901 1.00 80.38 184 HIS A C 1
ATOM 1476 O O . HIS A 1 184 ? 0.009 -24.852 -1.082 1.00 80.38 184 HIS A O 1
ATOM 1482 N N . LEU A 1 185 ? -0.893 -22.888 -1.693 1.00 83.44 185 LEU A N 1
ATOM 1483 C CA . LEU A 1 185 ? -1.476 -23.365 -2.950 1.00 83.44 185 LEU A CA 1
ATOM 1484 C C . LEU A 1 185 ? -0.481 -23.305 -4.119 1.00 83.44 185 LEU A C 1
ATOM 1486 O O . LEU A 1 185 ? -0.807 -23.762 -5.211 1.00 83.44 185 LEU A O 1
ATOM 1490 N N . PHE A 1 186 ? 0.708 -22.744 -3.897 1.00 83.00 186 PHE A N 1
ATOM 1491 C CA . PHE A 1 186 ? 1.744 -22.568 -4.905 1.00 83.00 186 PHE A CA 1
ATOM 1492 C C . PHE A 1 186 ? 2.849 -23.611 -4.718 1.00 83.00 186 PHE A C 1
ATOM 1494 O O . PHE A 1 186 ? 3.342 -23.811 -3.607 1.00 83.00 186 PHE A O 1
ATOM 1501 N N . GLU A 1 187 ? 3.237 -24.280 -5.806 1.00 77.25 187 GLU A N 1
ATOM 1502 C CA . GLU A 1 187 ? 4.301 -25.295 -5.792 1.00 77.25 187 GLU A CA 1
ATOM 1503 C C . GLU A 1 187 ? 5.687 -24.666 -5.602 1.00 77.25 187 GLU A C 1
ATOM 1505 O O . GLU A 1 187 ? 6.551 -25.262 -4.959 1.00 77.25 187 GLU A O 1
ATOM 1510 N N . THR A 1 188 ? 5.888 -23.452 -6.129 1.00 76.62 188 THR A N 1
ATOM 1511 C CA . THR A 1 188 ? 7.158 -22.714 -6.058 1.00 76.62 188 THR A CA 1
ATOM 1512 C C . THR A 1 188 ? 6.940 -21.257 -5.641 1.00 76.62 188 THR A C 1
ATOM 1514 O O . THR A 1 188 ? 7.186 -20.359 -6.448 1.00 76.62 188 THR A O 1
ATOM 1517 N N . PRO A 1 189 ? 6.515 -20.984 -4.390 1.00 74.56 189 PRO A N 1
ATOM 1518 C CA . PRO A 1 189 ? 6.120 -19.642 -3.953 1.00 74.56 189 PRO A CA 1
ATOM 1519 C C . PRO A 1 189 ? 7.162 -18.544 -4.220 1.00 74.56 189 PRO A C 1
ATOM 1521 O O . PRO A 1 189 ? 6.826 -17.394 -4.487 1.00 74.56 189 PRO A O 1
ATOM 1524 N N . GLU A 1 190 ? 8.449 -18.871 -4.163 1.00 67.38 190 GLU A N 1
ATOM 1525 C CA . GLU A 1 190 ? 9.537 -17.952 -4.500 1.00 67.38 190 GLU A CA 1
ATOM 1526 C C . GLU A 1 190 ? 9.539 -17.459 -5.957 1.00 67.38 190 GLU A C 1
ATOM 1528 O O . GLU A 1 190 ? 10.099 -16.393 -6.225 1.00 67.38 190 GLU A O 1
ATOM 1533 N N . ASP A 1 191 ? 8.934 -18.215 -6.873 1.00 67.75 191 ASP A N 1
ATOM 1534 C CA . ASP A 1 191 ? 8.944 -17.968 -8.313 1.00 67.75 191 ASP A CA 1
ATOM 1535 C C . ASP A 1 191 ? 7.560 -17.518 -8.841 1.00 67.75 191 ASP A C 1
ATOM 1537 O O . ASP A 1 191 ? 7.513 -16.818 -9.855 1.00 67.75 191 ASP A O 1
ATOM 1541 N N . ASP A 1 192 ? 6.445 -17.869 -8.179 1.00 78.00 192 ASP A N 1
ATOM 1542 C CA . ASP A 1 192 ? 5.068 -17.676 -8.688 1.00 78.00 192 ASP A CA 1
ATOM 1543 C C . ASP A 1 192 ? 4.090 -16.934 -7.744 1.00 78.00 192 ASP A C 1
ATOM 1545 O O . ASP A 1 192 ? 3.055 -16.439 -8.197 1.00 78.00 192 ASP A O 1
ATOM 1549 N N . TYR A 1 193 ? 4.403 -16.794 -6.451 1.00 80.31 193 TYR A N 1
ATOM 1550 C CA . TYR A 1 193 ? 3.502 -16.152 -5.485 1.00 80.31 193 TYR A CA 1
ATOM 1551 C C . TYR A 1 193 ? 3.668 -14.630 -5.434 1.00 80.31 193 TYR A C 1
ATOM 1553 O O . TYR A 1 193 ? 2.695 -13.894 -5.216 1.00 80.31 193 TYR A O 1
ATOM 1561 N N . ILE A 1 194 ? 4.901 -14.146 -5.609 1.00 81.44 194 ILE A N 1
ATOM 1562 C CA . ILE A 1 194 ? 5.230 -12.722 -5.597 1.00 81.44 194 ILE A CA 1
ATOM 1563 C C . ILE A 1 194 ? 6.273 -12.376 -6.659 1.00 81.44 194 ILE A C 1
ATOM 1565 O O . ILE A 1 194 ? 7.320 -13.003 -6.769 1.00 81.44 194 ILE A O 1
ATOM 1569 N N . HIS A 1 195 ? 6.009 -11.313 -7.413 1.00 83.56 195 HIS A N 1
ATOM 1570 C CA . HIS A 1 195 ? 6.928 -10.774 -8.408 1.00 83.56 195 HIS A CA 1
ATOM 1571 C C . HIS A 1 195 ? 7.314 -9.345 -8.045 1.00 83.56 195 HIS A C 1
ATOM 1573 O O . HIS A 1 195 ? 6.454 -8.466 -7.987 1.00 83.56 195 HIS A O 1
ATOM 1579 N N . TYR A 1 196 ? 8.604 -9.089 -7.843 1.00 77.75 196 TYR A N 1
ATOM 1580 C CA . TYR A 1 196 ? 9.124 -7.741 -7.608 1.00 77.75 196 TYR A CA 1
ATOM 1581 C C . TYR A 1 196 ? 9.506 -7.077 -8.926 1.00 77.75 196 TYR A C 1
ATOM 1583 O O . TYR A 1 196 ? 10.139 -7.706 -9.767 1.00 77.75 196 TYR A O 1
ATOM 1591 N N . ILE A 1 197 ? 9.141 -5.809 -9.102 1.00 85.75 197 ILE A N 1
ATOM 1592 C CA . ILE A 1 197 ? 9.282 -5.035 -10.338 1.00 85.75 197 ILE A CA 1
ATOM 1593 C C . ILE A 1 197 ? 9.808 -3.640 -9.976 1.00 85.75 197 ILE A C 1
ATOM 1595 O O . ILE A 1 197 ? 9.333 -3.054 -9.012 1.00 85.75 197 ILE A O 1
ATOM 1599 N N . CYS A 1 198 ? 10.749 -3.056 -10.721 1.00 78.06 198 CYS A N 1
ATOM 1600 C CA . CYS A 1 198 ? 11.130 -1.650 -10.532 1.00 78.06 198 CYS A CA 1
ATOM 1601 C C . CYS A 1 198 ? 11.235 -0.852 -11.836 1.00 78.06 198 CYS A C 1
ATOM 1603 O O . CYS A 1 198 ? 11.615 -1.385 -12.881 1.00 78.06 198 CYS A O 1
ATOM 1605 N N . THR A 1 199 ? 10.904 0.435 -11.756 1.00 82.81 199 THR A N 1
ATOM 1606 C CA . THR A 1 199 ? 10.847 1.387 -12.877 1.00 82.81 199 THR A CA 1
ATOM 1607 C C . THR A 1 199 ? 12.057 2.319 -12.875 1.00 82.81 199 THR A C 1
ATOM 1609 O O . THR A 1 199 ? 12.801 2.382 -11.902 1.00 82.81 199 THR A O 1
ATOM 1612 N N . ASP A 1 200 ? 12.298 3.062 -13.948 1.00 79.81 200 ASP A N 1
ATOM 1613 C CA . ASP A 1 200 ? 13.419 4.010 -14.038 1.00 79.81 200 ASP A CA 1
ATOM 1614 C C . ASP A 1 200 ? 13.240 5.275 -13.170 1.00 79.81 200 ASP A C 1
ATOM 1616 O O . ASP A 1 200 ? 14.216 5.846 -12.678 1.00 79.81 200 ASP A O 1
ATOM 1620 N N . SER A 1 201 ? 11.994 5.681 -12.930 1.00 81.38 201 SER A N 1
ATOM 1621 C CA . SER A 1 201 ? 11.621 6.918 -12.247 1.00 81.38 201 SER A CA 1
ATOM 1622 C C . SER A 1 201 ? 10.419 6.731 -11.314 1.00 81.38 201 SER A C 1
ATOM 1624 O O . SER A 1 201 ? 9.617 5.804 -11.463 1.00 81.38 201 SER A O 1
ATOM 1626 N N . GLY A 1 202 ? 10.268 7.646 -10.350 1.00 75.88 202 GLY A N 1
ATOM 1627 C CA . GLY A 1 202 ? 9.101 7.679 -9.463 1.00 75.88 202 GLY A CA 1
ATOM 1628 C C . GLY A 1 202 ? 7.803 8.063 -10.180 1.00 75.88 202 GLY A C 1
ATOM 1629 O O . GLY A 1 202 ? 6.728 7.687 -9.728 1.00 75.88 202 GLY A O 1
ATOM 1630 N N . GLU A 1 203 ? 7.889 8.779 -11.301 1.00 85.19 203 GLU A N 1
ATOM 1631 C CA . GLU A 1 203 ? 6.741 9.066 -12.164 1.00 85.19 203 GLU A CA 1
ATOM 1632 C C . GLU A 1 203 ? 6.242 7.797 -12.847 1.00 85.19 203 GLU A C 1
ATOM 1634 O O . GLU A 1 203 ? 5.080 7.442 -12.661 1.00 85.19 203 GLU A O 1
ATOM 1639 N N . SER A 1 204 ? 7.145 7.047 -13.488 1.00 83.56 204 SER A N 1
ATOM 1640 C CA . SER A 1 204 ? 6.815 5.753 -14.084 1.00 83.56 204 SER A CA 1
ATOM 1641 C C . SER A 1 204 ? 6.208 4.802 -13.048 1.00 83.56 204 SER A C 1
ATOM 1643 O O . SER A 1 204 ? 5.178 4.186 -13.303 1.00 83.56 204 SER A O 1
ATOM 1645 N N . LEU A 1 205 ? 6.762 4.737 -11.830 1.00 83.19 205 LEU A N 1
ATOM 1646 C CA . LEU A 1 205 ? 6.179 3.937 -10.745 1.00 83.19 205 LEU A CA 1
ATOM 1647 C C . LEU A 1 205 ? 4.713 4.308 -10.472 1.00 83.19 205 LEU A C 1
ATOM 1649 O O . LEU A 1 205 ? 3.877 3.418 -10.324 1.00 83.19 205 LEU A O 1
ATOM 1653 N N . ARG A 1 206 ? 4.388 5.607 -10.405 1.00 84.19 206 ARG A N 1
ATOM 1654 C CA . ARG A 1 206 ? 3.006 6.064 -10.184 1.00 84.19 206 ARG A CA 1
ATOM 1655 C C . ARG A 1 206 ? 2.089 5.651 -11.330 1.00 84.19 206 ARG A C 1
ATOM 1657 O O . ARG A 1 206 ? 1.003 5.146 -11.061 1.00 84.19 206 ARG A O 1
ATOM 1664 N N . GLU A 1 207 ? 2.531 5.805 -12.575 1.00 86.19 207 GLU A N 1
ATOM 1665 C CA . GLU A 1 207 ? 1.769 5.381 -13.756 1.00 86.19 207 GLU A CA 1
ATOM 1666 C C . GLU A 1 207 ? 1.503 3.871 -13.749 1.00 86.19 207 GLU A C 1
ATOM 1668 O O . GLU A 1 207 ? 0.358 3.442 -13.912 1.00 86.19 207 GLU A O 1
ATOM 1673 N N . TRP A 1 208 ? 2.533 3.063 -13.473 1.00 86.56 208 TRP A N 1
ATOM 1674 C CA . TRP A 1 208 ? 2.423 1.610 -13.334 1.00 86.56 208 TRP A CA 1
ATOM 1675 C C . TRP A 1 208 ? 1.411 1.212 -12.257 1.00 86.56 208 TRP A C 1
ATOM 1677 O O . TRP A 1 208 ? 0.516 0.405 -12.517 1.00 86.56 208 TRP A O 1
ATOM 1687 N N . LEU A 1 209 ? 1.504 1.804 -11.062 1.00 83.44 209 LEU A N 1
ATOM 1688 C CA . LEU A 1 209 ? 0.577 1.524 -9.964 1.00 83.44 209 LEU A CA 1
ATOM 1689 C C . LEU A 1 209 ? -0.861 1.942 -10.298 1.00 83.44 209 LEU A C 1
ATOM 1691 O O . LEU A 1 209 ? -1.789 1.183 -10.012 1.00 83.44 209 LEU A O 1
ATOM 1695 N N . ALA A 1 210 ? -1.061 3.109 -10.915 1.00 81.31 210 ALA A N 1
ATOM 1696 C CA . ALA A 1 210 ? -2.381 3.578 -11.328 1.00 81.31 210 ALA A CA 1
ATOM 1697 C C . ALA A 1 210 ? -3.010 2.646 -12.379 1.00 81.31 210 ALA A C 1
ATOM 1699 O O . ALA A 1 210 ? -4.158 2.225 -12.220 1.00 81.31 210 ALA A O 1
ATOM 1700 N N . GLY A 1 211 ? -2.244 2.248 -13.400 1.00 79.62 211 GLY A N 1
ATOM 1701 C CA . GLY A 1 211 ? -2.713 1.335 -14.442 1.00 79.62 211 GLY A CA 1
ATOM 1702 C C . GLY A 1 211 ? -3.037 -0.066 -13.919 1.00 79.62 211 GLY A C 1
ATOM 1703 O O . GLY A 1 211 ? -4.081 -0.617 -14.263 1.00 79.62 211 GLY A O 1
ATOM 1704 N N . LEU A 1 212 ? -2.209 -0.626 -13.028 1.00 85.31 212 LEU A N 1
ATOM 1705 C CA . LEU A 1 212 ? -2.479 -1.919 -12.380 1.00 85.31 212 LEU A CA 1
ATOM 1706 C C . LEU A 1 212 ? -3.760 -1.888 -11.539 1.00 85.31 212 LEU A C 1
ATOM 1708 O O . LEU A 1 212 ? -4.567 -2.820 -11.590 1.00 85.31 212 LEU A O 1
ATOM 1712 N N . ARG A 1 213 ? -3.969 -0.807 -10.776 1.00 82.38 213 ARG A N 1
ATOM 1713 C CA . ARG A 1 213 ? -5.189 -0.610 -9.977 1.00 82.38 213 ARG A CA 1
ATOM 1714 C C . ARG A 1 213 ? -6.425 -0.537 -10.871 1.00 82.38 213 ARG A C 1
ATOM 1716 O O . ARG A 1 213 ? -7.413 -1.207 -10.571 1.00 82.38 213 ARG A O 1
ATOM 1723 N N . ALA A 1 214 ? -6.360 0.225 -11.963 1.00 76.19 214 ALA A N 1
ATOM 1724 C CA . ALA A 1 214 ? -7.454 0.347 -12.923 1.00 76.19 214 ALA A CA 1
ATOM 1725 C C . ALA A 1 214 ? -7.768 -0.996 -13.605 1.00 76.19 214 ALA A C 1
ATOM 1727 O O . ALA A 1 214 ? -8.927 -1.414 -13.622 1.00 76.19 214 ALA A O 1
ATOM 1728 N N . ALA A 1 215 ? -6.745 -1.717 -14.079 1.00 75.81 215 ALA A N 1
ATOM 1729 C CA . ALA A 1 215 ? -6.899 -3.020 -14.728 1.00 75.81 215 ALA A CA 1
ATOM 1730 C C . ALA A 1 215 ? -7.572 -4.050 -13.806 1.00 75.81 215 ALA A C 1
ATOM 1732 O O . ALA A 1 215 ? -8.557 -4.677 -14.196 1.00 75.81 215 ALA A O 1
ATOM 1733 N N . LYS A 1 216 ? -7.125 -4.163 -12.545 1.00 78.44 216 LYS A N 1
ATOM 1734 C CA . LYS A 1 216 ? -7.731 -5.084 -11.566 1.00 78.44 216 LYS A CA 1
ATOM 1735 C C . LYS A 1 216 ? -9.208 -4.771 -11.312 1.00 78.44 216 LYS A C 1
ATOM 1737 O O . LYS A 1 216 ? -10.021 -5.683 -11.187 1.00 78.44 216 LYS A O 1
ATOM 1742 N N . VAL A 1 217 ? -9.567 -3.490 -11.210 1.00 76.88 217 VAL A N 1
ATOM 1743 C CA . VAL A 1 217 ? -10.966 -3.088 -10.988 1.00 76.88 217 VAL A CA 1
ATOM 1744 C C . VAL A 1 217 ? -11.811 -3.382 -12.218 1.00 76.88 217 VAL A C 1
ATOM 1746 O O . VAL A 1 217 ? -12.902 -3.929 -12.083 1.00 76.88 217 VAL A O 1
ATOM 1749 N N . ARG A 1 218 ? -11.298 -3.082 -13.413 1.00 71.50 218 ARG A N 1
ATOM 1750 C CA . ARG A 1 218 ? -11.980 -3.380 -14.672 1.00 71.50 218 ARG A CA 1
ATOM 1751 C C . ARG A 1 218 ? -12.225 -4.877 -14.841 1.00 71.50 218 ARG A C 1
ATOM 1753 O O . ARG A 1 218 ? -13.350 -5.246 -15.158 1.00 71.50 218 ARG A O 1
ATOM 1760 N N . TYR A 1 219 ? -11.238 -5.729 -14.557 1.00 74.69 219 TYR A N 1
ATOM 1761 C CA . TYR A 1 219 ? -11.424 -7.183 -14.549 1.00 74.69 219 TYR A CA 1
ATOM 1762 C C . TYR A 1 219 ? -12.571 -7.595 -13.620 1.00 74.69 219 TYR A C 1
ATOM 1764 O O . TYR A 1 219 ? -13.485 -8.289 -14.052 1.00 74.69 219 TYR A O 1
ATOM 1772 N N . ASN A 1 220 ? -12.587 -7.104 -12.377 1.00 73.00 220 ASN A N 1
ATOM 1773 C CA . ASN A 1 220 ? -13.653 -7.418 -11.422 1.00 73.00 220 ASN A CA 1
ATOM 1774 C C . ASN A 1 220 ? -15.031 -6.928 -11.892 1.00 73.00 220 ASN A C 1
ATOM 1776 O O . ASN A 1 220 ? -16.015 -7.650 -11.751 1.00 73.00 220 ASN A O 1
ATOM 1780 N N . LEU A 1 221 ? -15.121 -5.725 -12.467 1.00 67.25 221 LEU A N 1
ATOM 1781 C CA . LEU A 1 221 ? -16.364 -5.207 -13.046 1.00 67.25 221 LEU A CA 1
ATOM 1782 C C . LEU A 1 221 ? -16.844 -6.055 -14.231 1.00 67.25 221 LEU A C 1
ATOM 1784 O O . LEU A 1 221 ? -18.040 -6.303 -14.345 1.00 67.25 221 LEU A O 1
ATOM 1788 N N . LEU A 1 222 ? -15.940 -6.508 -15.104 1.00 67.31 222 LEU A N 1
ATOM 1789 C CA . LEU A 1 222 ? -16.277 -7.374 -16.238 1.00 67.31 222 LEU A CA 1
ATOM 1790 C C . LEU A 1 222 ? -16.668 -8.787 -15.781 1.00 67.31 222 LEU A C 1
ATOM 1792 O O . LEU A 1 222 ? -17.681 -9.312 -16.232 1.00 67.31 222 LEU A O 1
ATOM 1796 N N . ALA A 1 223 ? -15.933 -9.368 -14.833 1.00 62.22 223 ALA A N 1
ATOM 1797 C CA . ALA A 1 223 ? -16.246 -10.664 -14.235 1.00 62.22 223 ALA A CA 1
ATOM 1798 C C . ALA A 1 223 ? -17.607 -10.649 -13.517 1.00 62.22 223 ALA A C 1
ATOM 1800 O O . ALA A 1 223 ? -18.373 -11.601 -13.624 1.00 62.22 223 ALA A O 1
ATOM 1801 N N . SER A 1 224 ? -17.954 -9.536 -12.862 1.00 56.09 224 SER A N 1
ATOM 1802 C CA . SER A 1 224 ? -19.258 -9.350 -12.204 1.00 56.09 224 SER A CA 1
ATOM 1803 C C . SER A 1 224 ? -20.413 -9.142 -13.194 1.00 56.09 224 SER A C 1
ATOM 1805 O O . SER A 1 224 ? -21.575 -9.242 -12.809 1.00 56.09 224 SER A O 1
ATOM 1807 N N . ARG A 1 225 ? -20.114 -8.835 -14.464 1.00 51.41 225 ARG A N 1
ATOM 1808 C CA . ARG A 1 225 ? -21.097 -8.668 -15.549 1.00 51.41 225 ARG A CA 1
ATOM 1809 C C . ARG A 1 225 ? -21.349 -9.954 -16.346 1.00 51.41 225 ARG A C 1
ATOM 1811 O O . ARG A 1 225 ? -22.295 -9.979 -17.123 1.00 51.41 225 ARG A O 1
ATOM 1818 N N . ASN A 1 226 ? -20.584 -11.025 -16.108 1.00 38.69 226 ASN A N 1
ATOM 1819 C CA . ASN A 1 226 ? -20.735 -12.326 -16.772 1.00 38.69 226 ASN A CA 1
ATOM 1820 C C . ASN A 1 226 ? -21.543 -13.349 -15.943 1.00 38.69 226 ASN A C 1
ATOM 1822 O O . ASN A 1 226 ? -21.158 -14.508 -15.819 1.00 38.69 226 ASN A O 1
ATOM 1826 N N . ILE A 1 227 ? -22.714 -12.942 -15.437 1.00 38.53 227 ILE A N 1
ATOM 1827 C CA . ILE A 1 227 ? -23.856 -13.862 -15.281 1.00 38.53 227 ILE A CA 1
ATOM 1828 C C . ILE A 1 227 ? -24.843 -13.539 -16.405 1.00 38.53 227 ILE A C 1
ATOM 1830 O O . ILE A 1 227 ? -25.900 -12.959 -16.188 1.00 38.53 227 ILE A O 1
ATOM 1834 N N . LEU A 1 228 ? -24.463 -13.884 -17.631 1.00 29.41 228 LEU A N 1
ATOM 1835 C CA . LEU A 1 228 ? -25.398 -14.310 -18.662 1.00 29.41 228 LEU A CA 1
ATOM 1836 C C . LEU A 1 228 ? -24.734 -15.490 -19.365 1.00 29.41 228 LEU A C 1
ATOM 1838 O O . LEU A 1 228 ? -23.634 -15.378 -19.901 1.00 29.41 228 LEU A O 1
ATOM 1842 N N . SER A 1 229 ? -25.400 -16.631 -19.245 1.00 25.27 229 SER A N 1
ATOM 1843 C CA . SER A 1 229 ? -25.079 -17.899 -19.884 1.00 25.27 229 SER A CA 1
ATOM 1844 C C . SER A 1 229 ? -24.896 -17.764 -21.394 1.00 25.27 229 SER A C 1
ATOM 1846 O O . SER A 1 229 ? -25.613 -16.997 -22.041 1.00 25.27 229 SER A O 1
ATOM 1848 N N . ILE A 1 230 ? -24.100 -18.669 -21.954 1.00 30.98 230 ILE A N 1
ATOM 1849 C CA . ILE A 1 230 ? -24.668 -19.649 -22.887 1.00 30.98 230 ILE A CA 1
ATOM 1850 C C . ILE A 1 230 ? -24.472 -21.018 -22.244 1.00 30.98 230 ILE A C 1
ATOM 1852 O O . ILE A 1 230 ? -23.363 -21.232 -21.703 1.00 30.98 230 ILE A O 1
#

Organism: NCBI:txid1314771

InterPro domains:
  IPR011993 PH-like domain superfamily [G3DSA:2.30.29.30] (153-225)
  IPR029071 Ubiquitin-like domain superfamily [SSF54236] (22-105)

Sequence (230 aa):
MSPTGVTPGAANQAATQRLVATRIYIQTEIDFKSVNLAPNSTALDALHMLQERGAFGQPGDGRYHDRWTIFEYSKEFLIERPLRDFEVILDVMKTWEADKDNKMICKPFPARNELTAQEVVRLVGPAGQESFVRPHGWVHIEMKKSKWVKRYLHITDTAVYHSKDAKKAPTKFGFALKSSDRIHLFETPEDDYIHYICTDSGESLREWLAGLRAAKVRYNLLASRNILSI

Secondary structure (DSSP, 8-state):
------PPP-------PPPEEEEEEESSSS-EEEEEE-TT-BHHHHHHHHHHTTTT--TTSTT--S-EEEEEEETTTTEEEEPPTT-BHHHHHHTS-TTS--EEEEEE-TTGGGGSHHHHHHHH-STT---S---EEEEEEEEETTEEEEEEEEE-SS-EEEEE---S---S-EEEEE-SS-GGG-SSHHHHTEEEEE-SSHHHHHHHHHHHHHHHHHHHHHHTT-----

pLDDT: mean 79.14, std 16.99, range [25.27, 98.38]